Protein AF-A0AAN5I980-F1 (afdb_monomer)

pLDDT: mean 72.92, std 25.46, range [25.45, 97.62]

Organism: NCBI:txid1317129

Nearest PDB structures (foldseek):
  3l5k-assembly1_A  TM=8.761E-01  e=9.662E-12  Homo sapiens
  2ymq-assembly1_A  TM=7.317E-01  e=1.301E-01  Paracoccaceae

InterPro domains:
  IPR023198 Phosphoglycolate phosphatase-like, domain 2 [G3DSA:1.10.150.240] (48-75)
  IPR023214 HAD superfamily [G3DSA:3.40.50.1000] (76-188)
  IPR036412 HAD-like superfamily [SSF56784] (49-191)

Mean predicted aligned error: 15.36 Å

Radius of gyration: 26.81 Å; Cα contacts (8 Å, |Δi|>4): 207; chains: 1; bounding box: 37×58×106 Å

Sequence (208 aa):
KCPKSTRSHTSSSTSTDCWRTRRRATQRRSPACSSPSAGNSPWRRKPIRHVQERVTPEEFTKDYVVLLAELLRNSPLKEGADRIVRHLAKHKIPMAICTGSNTKEFALKSSNHSSLLSLIPLIVLTGDDLHVKRGKPAPDGYIETIKRFDSPPSSSRHVLVLVLEDAPNGVMSGLAAGCQVVQVPTDSNPCFRMGAEIDAKITVTSII

Secondary structure (DSSP, 8-state):
-----------------S----------PPP--PPP-----TTS--------S---HHHHHHHHHHHHHHHHHTPPPPTTHHHHHHHHHHTT---EEEES--HHHHHHHHTT-HHHHTT--EEEETTT-TT--S-TTSSHHHHHHHHTSSS--S-TT---PEEEE-SHHHHHHHHHTT-EEEE---SSS-----TTT----EE-SS--

Foldseek 3Di:
DDDDDDDDDDDDDDPDDDDDDDDDDDPDDDPDDDDPPPDDDVPPDPPPPDPPDPDDPVNCVVVCVVVLLVCLQPPDDAPLLQVVLVVCLVVVNAAEAQDCADPSSVCSNCVVPVVSVVSHVHYQHLVPDPQNPDDFLALRSVLVSLVPDPCRPPDPPARAAEAEEADPRPLNNCVNNRHQYEHAHDPVRHDDDDPPPRCNPYHDPDSD

Structure (mmCIF, N/CA/C/O backbone):
data_AF-A0AAN5I980-F1
#
_entry.id   AF-A0AAN5I980-F1
#
loop_
_atom_site.group_PDB
_atom_site.id
_atom_site.type_symbol
_atom_site.label_atom_id
_atom_site.label_alt_id
_atom_site.label_comp_id
_atom_site.label_asym_id
_atom_site.label_entity_id
_atom_site.label_seq_id
_atom_site.pdbx_PDB_ins_code
_atom_site.Cartn_x
_atom_site.Cartn_y
_atom_site.Cartn_z
_atom_site.occupancy
_atom_site.B_iso_or_equiv
_atom_site.auth_seq_id
_atom_site.auth_comp_id
_atom_site.auth_asym_id
_atom_site.auth_atom_id
_atom_site.pdbx_PDB_model_num
ATOM 1 N N . LYS A 1 1 ? -19.723 -1.029 72.858 1.00 38.62 1 LYS A N 1
ATOM 2 C CA . LYS A 1 1 ? -18.819 -1.917 73.630 1.00 38.62 1 LYS A CA 1
ATOM 3 C C . LYS A 1 1 ? -18.393 -3.069 72.720 1.00 38.62 1 LYS A C 1
ATOM 5 O O . LYS A 1 1 ? -19.263 -3.712 72.157 1.00 38.62 1 LYS A O 1
ATOM 10 N N . CYS A 1 2 ? -17.081 -3.236 72.525 1.00 27.44 2 CYS A N 1
ATOM 11 C CA . CYS A 1 2 ? -16.427 -4.418 71.937 1.00 27.44 2 CYS A CA 1
ATOM 12 C C . CYS A 1 2 ? -16.714 -5.689 72.773 1.00 27.44 2 CYS A C 1
ATOM 14 O O . CYS A 1 2 ? -17.130 -5.560 73.926 1.00 27.44 2 CYS A O 1
ATOM 16 N N . PRO A 1 3 ? -16.440 -6.885 72.221 1.00 45.84 3 PRO A N 1
ATOM 17 C CA . PRO A 1 3 ? -15.119 -7.477 72.458 1.00 45.84 3 PRO A CA 1
ATOM 18 C C . PRO A 1 3 ? -14.376 -7.907 71.180 1.00 45.84 3 PRO A C 1
ATOM 20 O O . PRO A 1 3 ? -14.969 -8.316 70.187 1.00 45.84 3 PRO A O 1
ATOM 23 N N . LYS A 1 4 ? -13.042 -7.814 71.260 1.00 36.00 4 LYS A N 1
ATOM 24 C CA . LYS A 1 4 ? -12.039 -8.389 70.352 1.00 36.00 4 LYS A CA 1
ATOM 25 C C . LYS A 1 4 ? -11.401 -9.617 71.022 1.00 36.00 4 LYS A C 1
ATOM 27 O O . LYS A 1 4 ? -11.110 -9.527 72.210 1.00 36.00 4 LYS A O 1
ATOM 32 N N . SER A 1 5 ? -11.064 -10.652 70.247 1.00 36.84 5 SER A N 1
ATOM 33 C CA . SER A 1 5 ? -9.787 -11.415 70.289 1.00 36.84 5 SER A CA 1
ATOM 34 C C . SER A 1 5 ? -9.813 -12.472 69.160 1.00 36.84 5 SER A C 1
ATOM 36 O O . SER A 1 5 ? -10.748 -13.250 69.054 1.00 36.84 5 SER A O 1
ATOM 38 N N . THR A 1 6 ? -9.052 -12.333 68.070 1.00 36.28 6 THR A N 1
ATOM 39 C CA . THR A 1 6 ? -7.662 -12.777 67.801 1.00 36.28 6 THR A CA 1
ATOM 40 C C . THR A 1 6 ? -7.349 -14.257 68.060 1.00 36.28 6 THR A C 1
ATOM 42 O O . THR A 1 6 ? -7.096 -14.636 69.201 1.00 36.28 6 THR A O 1
ATOM 45 N N . ARG A 1 7 ? -7.135 -15.027 66.979 1.00 33.31 7 ARG A N 1
ATOM 46 C CA . ARG A 1 7 ? -5.892 -15.799 66.789 1.00 33.31 7 ARG A CA 1
ATOM 47 C C . ARG A 1 7 ? -5.646 -16.135 65.313 1.00 33.31 7 ARG A C 1
ATOM 49 O O . ARG A 1 7 ? -6.537 -16.557 64.590 1.00 33.31 7 ARG A O 1
ATOM 56 N N . SER A 1 8 ? -4.408 -15.893 64.910 1.00 33.34 8 SER A N 1
ATOM 57 C CA . SER A 1 8 ? -3.765 -16.151 63.624 1.00 33.34 8 SER A CA 1
ATOM 58 C C . SER A 1 8 ? -3.394 -17.622 63.435 1.00 33.34 8 SER A C 1
ATOM 60 O O . SER A 1 8 ? -2.909 -18.220 64.391 1.00 33.34 8 SER A O 1
ATOM 62 N N . HIS A 1 9 ? -3.454 -18.136 62.202 1.00 32.00 9 HIS A N 1
ATOM 63 C CA . HIS A 1 9 ? -2.447 -19.067 61.678 1.00 32.00 9 HIS A CA 1
ATOM 64 C C . HIS A 1 9 ? -2.322 -18.965 60.151 1.00 32.00 9 HIS A C 1
ATOM 66 O O . HIS A 1 9 ? -3.292 -18.814 59.416 1.00 32.00 9 HIS A O 1
ATOM 72 N N . THR A 1 10 ? -1.067 -19.001 59.729 1.00 34.88 10 THR A N 1
ATOM 73 C CA . THR A 1 10 ? -0.490 -18.902 58.389 1.00 34.88 10 THR A CA 1
ATOM 74 C C . THR A 1 10 ? -0.508 -20.235 57.635 1.00 34.88 10 THR A C 1
ATOM 76 O O . THR A 1 10 ? -0.233 -21.268 58.239 1.00 34.88 10 THR A O 1
ATOM 79 N N . SER A 1 11 ? -0.720 -20.204 56.317 1.00 33.16 11 SER A N 1
ATOM 80 C CA . SER A 1 11 ? -0.062 -21.046 55.284 1.00 33.16 11 SER A CA 1
ATOM 81 C C . SER A 1 11 ? -0.712 -20.715 53.929 1.00 33.16 11 SER A C 1
ATOM 83 O O . SER A 1 11 ? -1.917 -20.820 53.764 1.00 33.16 11 SER A O 1
ATOM 85 N N . SER A 1 12 ? -0.044 -20.020 53.006 1.00 33.19 12 SER A N 1
ATOM 86 C CA . SER A 1 12 ? 0.827 -20.588 51.967 1.00 33.19 12 SER A CA 1
ATOM 87 C C . SER A 1 12 ? 0.251 -21.841 51.293 1.00 33.19 12 SER A C 1
ATOM 89 O O . SER A 1 12 ? 0.499 -22.953 51.744 1.00 33.19 12 SER A O 1
ATOM 91 N N . SER A 1 13 ? -0.445 -21.680 50.167 1.00 33.72 13 SER A N 1
ATOM 92 C CA . SER A 1 13 ? -0.208 -22.522 48.988 1.00 33.72 13 SER A CA 1
ATOM 93 C C . SER A 1 13 ? -0.879 -21.932 47.748 1.00 33.72 13 SER A C 1
ATOM 95 O O . SER A 1 13 ? -1.992 -21.417 47.755 1.00 33.72 13 SER A O 1
ATOM 97 N N . THR A 1 14 ? -0.097 -21.956 46.686 1.00 31.70 14 THR A N 1
ATOM 98 C CA . THR A 1 14 ? -0.364 -21.558 45.313 1.00 31.70 14 THR A CA 1
ATOM 99 C C . THR A 1 14 ? -1.472 -22.402 44.682 1.00 31.70 14 THR A C 1
ATOM 101 O O . THR A 1 14 ? -1.314 -23.611 44.550 1.00 31.70 14 THR A O 1
ATOM 104 N N . SER A 1 15 ? -2.548 -21.770 44.207 1.00 30.33 15 SER A N 1
ATOM 105 C CA . SER A 1 15 ? -3.511 -22.390 43.286 1.00 30.33 15 SER A CA 1
ATOM 106 C C . SER A 1 15 ? -3.183 -21.985 41.846 1.00 30.33 15 SER A C 1
ATOM 108 O O . SER A 1 15 ? -3.864 -21.167 41.232 1.00 30.33 15 SER A O 1
ATOM 110 N N . THR A 1 16 ? -2.110 -22.556 41.310 1.00 32.41 16 THR A N 1
ATOM 111 C CA . THR A 1 16 ? -1.872 -22.654 39.865 1.00 32.41 16 THR A CA 1
ATOM 112 C C . THR A 1 16 ? -1.909 -24.125 39.506 1.00 32.41 16 THR A C 1
ATOM 114 O O . THR A 1 16 ? -0.879 -24.784 39.564 1.00 32.41 16 THR A O 1
ATOM 117 N N . ASP A 1 17 ? -3.088 -24.646 39.174 1.00 31.19 17 ASP A N 1
ATOM 118 C CA . ASP A 1 17 ? -3.195 -25.969 38.560 1.00 31.19 17 ASP A CA 1
ATOM 119 C C . ASP A 1 17 ? -4.501 -26.109 37.765 1.00 31.19 17 ASP A C 1
ATOM 121 O O . ASP A 1 17 ? -5.524 -26.611 38.220 1.00 31.19 17 ASP A O 1
ATOM 125 N N . CYS A 1 18 ? -4.470 -25.626 36.528 1.00 30.58 18 CYS A N 1
ATOM 126 C CA . CYS A 1 18 ? -5.234 -26.206 35.432 1.00 30.58 18 CYS A CA 1
ATOM 127 C C . CYS A 1 18 ? -4.522 -25.818 34.134 1.00 30.58 18 CYS A C 1
ATOM 129 O O . CYS A 1 18 ? -4.017 -24.705 34.035 1.00 30.58 18 CYS A O 1
ATOM 131 N N . TRP A 1 19 ? -4.478 -26.735 33.165 1.00 25.45 19 TRP A N 1
ATOM 132 C CA . TRP A 1 19 ? -3.651 -26.730 31.941 1.00 25.45 19 TRP A CA 1
ATOM 133 C C . TRP A 1 19 ? -2.286 -27.425 32.044 1.00 25.45 19 TRP A C 1
ATOM 135 O O . TRP A 1 19 ? -1.244 -26.896 31.662 1.00 25.45 19 TRP A O 1
ATOM 145 N N . ARG A 1 20 ? -2.312 -28.701 32.443 1.00 29.53 20 ARG A N 1
ATOM 146 C CA . ARG A 1 20 ? -1.271 -29.668 32.070 1.00 29.53 20 ARG A CA 1
ATOM 147 C C . ARG A 1 20 ? -1.911 -30.957 31.553 1.00 29.53 20 ARG A C 1
ATOM 149 O O . ARG A 1 20 ? -2.013 -31.943 32.273 1.00 29.53 20 ARG A O 1
ATOM 156 N N . THR A 1 21 ? -2.324 -30.976 30.288 1.00 36.53 21 THR A N 1
ATOM 157 C CA . THR A 1 21 ? -2.602 -32.232 29.575 1.00 36.53 21 THR A CA 1
ATOM 158 C C . THR A 1 21 ? -1.441 -32.578 28.649 1.00 36.53 21 THR A C 1
ATOM 160 O O . THR A 1 21 ? -0.859 -31.749 27.952 1.00 36.53 21 THR A O 1
ATOM 163 N N . ARG A 1 22 ? -1.025 -33.837 28.781 1.00 34.16 22 ARG A N 1
ATOM 164 C CA . ARG A 1 22 ? 0.246 -34.418 28.353 1.00 34.16 22 ARG A CA 1
ATOM 165 C C . ARG A 1 22 ? 0.377 -34.502 26.833 1.00 34.16 22 ARG A C 1
ATOM 167 O O . ARG A 1 22 ? -0.502 -35.032 26.160 1.00 34.16 22 ARG A O 1
ATOM 174 N N . ARG A 1 23 ? 1.573 -34.171 26.335 1.00 34.28 23 ARG A N 1
ATOM 175 C CA . ARG A 1 23 ? 2.118 -34.734 25.093 1.00 34.28 23 ARG A CA 1
ATOM 176 C C . ARG A 1 23 ? 2.253 -36.253 25.264 1.00 34.28 23 ARG A C 1
ATOM 178 O O . ARG A 1 23 ? 3.072 -36.707 26.060 1.00 34.28 23 ARG A O 1
ATOM 185 N N . ARG A 1 24 ? 1.480 -37.041 24.515 1.00 31.17 24 ARG A N 1
ATOM 186 C CA . ARG A 1 24 ? 1.867 -38.411 24.150 1.00 31.17 24 ARG A CA 1
ATOM 187 C C . ARG A 1 24 ? 2.387 -38.364 22.721 1.00 31.17 24 ARG A C 1
ATOM 189 O O . ARG A 1 24 ? 1.617 -38.218 21.781 1.00 31.17 24 ARG A O 1
ATOM 196 N N . ALA A 1 25 ? 3.703 -38.469 22.584 1.00 34.94 25 ALA A N 1
ATOM 197 C CA . ALA A 1 25 ? 4.333 -38.812 21.324 1.00 34.94 25 ALA A CA 1
ATOM 198 C C . ALA A 1 25 ? 4.003 -40.281 21.025 1.00 34.94 25 ALA A C 1
ATOM 200 O O . ALA A 1 25 ? 4.570 -41.187 21.629 1.00 34.94 25 ALA A O 1
ATOM 201 N N . THR A 1 26 ? 3.055 -40.526 20.127 1.00 34.91 26 THR A N 1
ATOM 202 C CA . THR A 1 26 ? 2.944 -41.817 19.446 1.00 34.91 26 THR A CA 1
ATOM 203 C C . THR A 1 26 ? 3.763 -41.742 18.170 1.00 34.91 26 THR A C 1
ATOM 205 O O . THR A 1 26 ? 3.351 -41.136 17.184 1.00 34.91 26 THR A O 1
ATOM 208 N N . GLN A 1 27 ? 4.936 -42.366 18.214 1.00 35.53 27 GLN A N 1
ATOM 209 C CA . GLN A 1 27 ? 5.764 -42.688 17.060 1.00 35.53 27 GLN A CA 1
ATOM 210 C C . GLN A 1 27 ? 5.004 -43.717 16.205 1.00 35.53 27 GLN A C 1
ATOM 212 O O . GLN A 1 27 ? 5.147 -44.925 16.373 1.00 35.53 27 GLN A O 1
ATOM 217 N N . ARG A 1 28 ? 4.129 -43.252 15.309 1.00 32.34 28 ARG A N 1
ATOM 218 C CA . ARG A 1 28 ? 3.627 -44.077 14.206 1.00 32.34 28 ARG A CA 1
ATOM 219 C C . ARG A 1 28 ? 4.547 -43.848 13.015 1.00 32.34 28 ARG A C 1
ATOM 221 O O . ARG A 1 28 ? 4.610 -42.749 12.480 1.00 32.34 28 ARG A O 1
ATOM 228 N N . ARG A 1 29 ? 5.293 -44.891 12.643 1.00 33.28 29 ARG A N 1
ATOM 229 C CA . ARG A 1 29 ? 6.048 -44.948 11.388 1.00 33.28 29 ARG A CA 1
ATOM 230 C C . ARG A 1 29 ? 5.062 -44.804 10.226 1.00 33.28 29 ARG A C 1
ATOM 232 O O . ARG A 1 29 ? 4.175 -45.642 10.081 1.00 33.28 29 ARG A O 1
ATOM 239 N N . SER A 1 30 ? 5.209 -43.750 9.429 1.00 36.12 30 SER A N 1
ATOM 240 C CA . SER A 1 30 ? 4.518 -43.622 8.144 1.00 36.12 30 SER A CA 1
ATOM 241 C C . SER A 1 30 ? 5.068 -44.659 7.153 1.00 36.12 30 SER A C 1
ATOM 243 O O . SER A 1 30 ? 6.270 -44.942 7.198 1.00 36.12 30 SER A O 1
ATOM 245 N N . PRO A 1 31 ? 4.244 -45.225 6.252 1.00 34.03 31 PRO A N 1
ATOM 246 C CA . PRO A 1 31 ? 4.748 -46.038 5.153 1.00 34.03 31 PRO A CA 1
ATOM 247 C C . PRO A 1 31 ? 5.574 -45.156 4.213 1.00 34.03 31 PRO A C 1
ATOM 249 O O . PRO A 1 31 ? 5.238 -43.991 3.993 1.00 34.03 31 PRO A O 1
ATOM 252 N N . ALA A 1 32 ? 6.656 -45.707 3.665 1.00 34.22 32 ALA A N 1
ATOM 253 C CA . ALA A 1 32 ? 7.457 -45.045 2.647 1.00 34.22 32 ALA A CA 1
ATOM 254 C C . ALA A 1 32 ? 6.578 -44.724 1.425 1.00 34.22 32 ALA A C 1
ATOM 256 O O . ALA A 1 32 ? 6.137 -45.631 0.722 1.00 34.22 32 ALA A O 1
ATOM 257 N N . CYS A 1 33 ? 6.316 -43.437 1.180 1.00 30.00 33 CYS A N 1
ATOM 258 C CA . CYS A 1 33 ? 5.765 -42.984 -0.092 1.00 30.00 33 CYS A CA 1
ATOM 259 C C . CYS A 1 33 ? 6.862 -43.094 -1.151 1.00 30.00 33 CYS A C 1
ATOM 261 O O . CYS A 1 33 ? 7.826 -42.328 -1.151 1.00 30.00 33 CYS A O 1
ATOM 263 N N . SER A 1 34 ? 6.700 -44.057 -2.049 1.00 36.41 34 SER A N 1
ATOM 264 C CA . SER A 1 34 ? 7.391 -44.125 -3.329 1.00 36.41 34 SER A CA 1
ATOM 265 C C . SER A 1 34 ? 7.190 -42.813 -4.094 1.00 36.41 34 SER A C 1
ATOM 267 O O . SER A 1 34 ? 6.072 -42.325 -4.256 1.00 36.41 34 SER A O 1
ATOM 269 N N . SER A 1 35 ? 8.294 -42.223 -4.544 1.00 35.97 35 SER A N 1
ATOM 270 C CA . SER A 1 35 ? 8.310 -41.010 -5.358 1.00 35.97 35 SER A CA 1
ATOM 271 C C . SER A 1 35 ? 7.556 -41.245 -6.674 1.00 35.97 35 SER A C 1
ATOM 273 O O . SER A 1 35 ? 7.901 -42.189 -7.389 1.00 35.97 35 SER A O 1
ATOM 275 N N . PRO A 1 36 ? 6.573 -40.411 -7.055 1.00 38.47 36 PRO A N 1
ATOM 276 C CA . PRO A 1 36 ? 6.030 -40.461 -8.401 1.00 38.47 36 PRO A CA 1
ATOM 277 C C . PRO A 1 36 ? 7.100 -39.983 -9.382 1.00 38.47 36 PRO A C 1
ATOM 279 O O . PRO A 1 36 ? 7.667 -38.899 -9.232 1.00 38.47 36 PRO A O 1
ATOM 282 N N . SER A 1 37 ? 7.369 -40.814 -10.384 1.00 38.41 37 SER A N 1
ATOM 283 C CA . SER A 1 37 ? 8.154 -40.499 -11.573 1.00 38.41 37 SER A CA 1
ATOM 284 C C . SER A 1 37 ? 7.800 -39.121 -12.135 1.00 38.41 37 SER A C 1
ATOM 286 O O . SER A 1 37 ? 6.622 -38.788 -12.271 1.00 38.41 37 SER A O 1
ATOM 288 N N . ALA A 1 38 ? 8.827 -38.351 -12.497 1.00 43.66 38 ALA A N 1
ATOM 289 C CA . ALA A 1 38 ? 8.723 -37.056 -13.157 1.00 43.66 38 ALA A CA 1
ATOM 290 C C . ALA A 1 38 ? 7.908 -37.157 -14.463 1.00 43.66 38 ALA A C 1
ATOM 292 O O . ALA A 1 38 ? 8.443 -37.455 -15.527 1.00 43.66 38 ALA A O 1
ATOM 293 N N . GLY A 1 39 ? 6.600 -36.923 -14.371 1.00 39.44 39 GLY A N 1
ATOM 294 C CA . GLY A 1 39 ? 5.660 -36.977 -15.484 1.00 39.44 39 GLY A CA 1
ATOM 295 C C . GLY A 1 39 ? 4.795 -35.723 -15.521 1.00 39.44 39 GLY A C 1
ATOM 296 O O . GLY A 1 39 ? 3.891 -35.567 -14.712 1.00 39.44 39 GLY A O 1
ATOM 297 N N . ASN A 1 40 ? 5.115 -34.838 -16.469 1.00 48.00 40 ASN A N 1
ATOM 298 C CA . ASN A 1 40 ? 4.272 -33.797 -17.068 1.00 48.00 40 ASN A CA 1
ATOM 299 C C . ASN A 1 40 ? 3.348 -32.996 -16.132 1.00 48.00 40 ASN A C 1
ATOM 301 O O . ASN A 1 40 ? 2.141 -33.225 -16.078 1.00 48.00 40 ASN A O 1
ATOM 305 N N . SER A 1 41 ? 3.895 -31.953 -15.498 1.00 37.50 41 SER A N 1
ATOM 306 C CA . SER A 1 41 ? 3.066 -30.876 -14.952 1.00 37.50 41 SER A CA 1
ATOM 307 C C . SER A 1 41 ? 2.593 -29.928 -16.078 1.00 37.50 41 SER A C 1
ATOM 309 O O . SER A 1 41 ? 3.349 -29.682 -17.026 1.00 37.50 41 SER A O 1
ATOM 311 N N . PRO A 1 42 ? 1.380 -29.341 -15.994 1.00 42.78 42 PRO A N 1
ATOM 312 C CA . PRO A 1 42 ? 0.826 -28.431 -17.013 1.00 42.78 42 PRO A CA 1
ATOM 313 C C . PRO A 1 42 ? 1.602 -27.112 -17.171 1.00 42.78 42 PRO A C 1
ATOM 315 O O . PRO A 1 42 ? 1.296 -26.302 -18.041 1.00 42.78 42 PRO A O 1
ATOM 318 N N . TRP A 1 43 ? 2.613 -26.890 -16.327 1.00 43.53 43 TRP A N 1
ATOM 319 C CA . TRP A 1 43 ? 3.395 -25.662 -16.221 1.00 43.53 43 TRP A CA 1
ATOM 320 C C . TRP A 1 43 ? 4.611 -25.628 -17.151 1.00 43.53 43 TRP A C 1
ATOM 322 O O . TRP A 1 43 ? 5.488 -24.776 -16.983 1.00 43.53 43 TRP A O 1
ATOM 332 N N . ARG A 1 44 ? 4.694 -26.526 -18.150 1.00 41.00 44 ARG A N 1
ATOM 333 C CA . ARG A 1 44 ? 5.631 -26.332 -19.264 1.00 41.00 44 ARG A CA 1
ATOM 334 C C . ARG A 1 44 ? 5.311 -24.983 -19.896 1.00 41.00 44 ARG A C 1
ATOM 336 O O . ARG A 1 44 ? 4.288 -24.821 -20.553 1.00 41.00 44 ARG A O 1
ATOM 343 N N . ARG A 1 45 ? 6.208 -24.031 -19.626 1.00 44.91 45 ARG A N 1
ATOM 344 C CA . ARG A 1 45 ? 6.327 -22.700 -20.218 1.00 44.91 45 ARG A CA 1
ATOM 345 C C . ARG A 1 45 ? 5.690 -22.700 -21.604 1.00 44.91 45 ARG A C 1
ATOM 347 O O . ARG A 1 45 ? 6.256 -23.282 -22.530 1.00 44.91 45 ARG A O 1
ATOM 354 N N . LYS A 1 46 ? 4.519 -22.070 -21.748 1.00 37.16 46 LYS A N 1
ATOM 355 C CA . LYS A 1 46 ? 4.048 -21.698 -23.082 1.00 37.16 46 LYS A CA 1
ATOM 356 C C . LYS A 1 46 ? 5.183 -20.872 -23.694 1.00 37.16 46 LYS A C 1
ATOM 358 O O . LYS A 1 46 ? 5.628 -19.931 -23.032 1.00 37.16 46 LYS A O 1
ATOM 363 N N . PRO A 1 47 ? 5.717 -21.242 -24.868 1.00 41.19 47 PRO A N 1
ATOM 364 C CA . PRO A 1 47 ? 6.757 -20.453 -25.498 1.00 41.19 47 PRO A CA 1
ATOM 365 C C . PRO A 1 47 ? 6.163 -19.068 -25.744 1.00 41.19 47 PRO A C 1
ATOM 367 O O . PRO A 1 47 ? 5.209 -18.922 -26.509 1.00 41.19 47 PRO A O 1
ATOM 370 N N . ILE A 1 48 ? 6.675 -18.071 -25.021 1.00 50.34 48 ILE A N 1
ATOM 371 C CA . ILE A 1 48 ? 6.412 -16.667 -25.315 1.00 50.34 48 ILE A CA 1
ATOM 372 C C . ILE A 1 48 ? 6.922 -16.493 -26.741 1.00 50.34 48 ILE A C 1
ATOM 374 O O . ILE A 1 48 ? 8.122 -16.622 -26.993 1.00 50.34 48 ILE A O 1
ATOM 378 N N . ARG A 1 49 ? 5.992 -16.340 -27.689 1.00 47.03 49 ARG A N 1
ATOM 379 C CA . ARG A 1 49 ? 6.331 -16.087 -29.087 1.00 47.03 49 ARG A CA 1
ATOM 380 C C . ARG A 1 49 ? 7.219 -14.843 -29.111 1.00 47.03 49 ARG A C 1
ATOM 382 O O . ARG A 1 49 ? 6.903 -13.848 -28.470 1.00 47.03 49 ARG A O 1
ATOM 389 N N . HIS A 1 50 ? 8.356 -14.995 -29.776 1.00 49.09 50 HIS A N 1
ATOM 390 C CA . HIS A 1 50 ? 9.472 -14.067 -29.878 1.00 49.09 50 HIS A CA 1
ATOM 391 C C . HIS A 1 50 ? 9.071 -12.583 -29.844 1.00 49.09 50 HIS A C 1
ATOM 393 O O . HIS A 1 50 ? 8.415 -12.103 -30.763 1.00 49.09 50 HIS A O 1
ATOM 399 N N . VAL A 1 51 ? 9.541 -11.844 -28.832 1.00 57.41 51 VAL A N 1
ATOM 400 C CA . VAL A 1 51 ? 9.744 -10.396 -28.975 1.00 57.41 51 VAL A CA 1
ATOM 401 C C . VAL A 1 51 ? 10.972 -10.260 -29.869 1.00 57.41 51 VAL A C 1
ATOM 403 O O . VAL A 1 51 ? 12.084 -10.598 -29.468 1.00 57.41 51 VAL A O 1
ATOM 406 N N . GLN A 1 52 ? 10.731 -9.935 -31.134 1.00 55.91 52 GLN A N 1
ATOM 407 C CA . GLN A 1 52 ? 11.696 -10.071 -32.225 1.00 55.91 52 GLN A CA 1
ATOM 408 C C . GLN A 1 52 ? 12.411 -8.755 -32.567 1.00 55.91 52 GLN A C 1
ATOM 410 O O . GLN A 1 52 ? 13.042 -8.660 -33.614 1.00 55.91 52 GLN A O 1
ATOM 415 N N . GLU A 1 53 ? 12.378 -7.768 -31.670 1.00 64.25 53 GLU A N 1
ATOM 416 C CA . GLU A 1 53 ? 13.124 -6.517 -31.810 1.00 64.25 53 GLU A CA 1
ATOM 417 C C . GLU A 1 53 ? 14.110 -6.362 -30.652 1.00 64.25 53 GLU A C 1
ATOM 419 O O . GLU A 1 53 ? 13.769 -6.532 -29.479 1.00 64.25 53 GLU A O 1
ATOM 424 N N . ARG A 1 54 ? 15.375 -6.095 -30.993 1.00 70.69 54 ARG A N 1
ATOM 425 C CA . ARG A 1 54 ? 16.441 -5.836 -30.022 1.00 70.69 54 ARG A CA 1
ATOM 426 C C . ARG A 1 54 ? 16.264 -4.421 -29.473 1.00 70.69 54 ARG A C 1
ATOM 428 O O . ARG A 1 54 ? 16.884 -3.497 -29.978 1.00 70.69 54 ARG A O 1
ATOM 435 N N . VAL A 1 55 ? 15.416 -4.267 -28.465 1.00 80.56 55 VAL A N 1
ATOM 436 C CA . VAL A 1 55 ? 15.310 -3.025 -27.688 1.00 80.56 55 VAL A CA 1
ATOM 437 C C . VAL A 1 55 ? 16.424 -3.019 -26.641 1.00 80.56 55 VAL A C 1
ATOM 439 O O . VAL A 1 55 ? 16.648 -4.032 -25.970 1.00 80.56 55 VAL A O 1
ATOM 442 N N . THR A 1 56 ? 17.149 -1.910 -26.506 1.00 87.69 56 THR A N 1
ATOM 443 C CA . THR A 1 56 ? 18.130 -1.764 -25.418 1.00 87.69 56 THR A CA 1
ATOM 444 C C . THR A 1 56 ? 17.420 -1.633 -24.060 1.00 87.69 56 THR A C 1
ATOM 446 O O . THR A 1 56 ? 16.281 -1.162 -24.004 1.00 87.69 56 THR A O 1
ATOM 449 N N . PRO A 1 57 ? 18.041 -2.033 -22.933 1.00 87.56 57 PRO A N 1
ATOM 450 C CA . PRO A 1 57 ? 17.460 -1.817 -21.605 1.00 87.56 57 PRO A CA 1
ATOM 451 C C . PRO A 1 57 ? 17.067 -0.356 -21.342 1.00 87.56 57 PRO A C 1
ATOM 453 O O . PRO A 1 57 ? 16.061 -0.089 -20.683 1.00 87.56 57 PRO A O 1
ATOM 456 N N . GLU A 1 58 ? 17.833 0.590 -21.881 1.00 88.44 58 GLU A N 1
ATOM 457 C CA . GLU A 1 58 ? 17.611 2.027 -21.751 1.00 88.44 58 GLU A CA 1
ATOM 458 C C . GLU A 1 58 ? 16.366 2.488 -22.520 1.00 88.44 58 GLU A C 1
ATOM 460 O O . GLU A 1 58 ? 15.520 3.185 -21.953 1.00 88.44 58 GLU A O 1
ATOM 465 N N . GLU A 1 59 ? 16.217 2.068 -23.780 1.00 87.12 59 GLU A N 1
ATOM 466 C CA . GLU A 1 59 ? 15.025 2.349 -24.593 1.00 87.12 59 GLU A CA 1
ATOM 467 C C . GLU A 1 59 ? 13.776 1.726 -23.968 1.00 87.12 59 GLU A C 1
ATOM 469 O O . GLU A 1 59 ? 12.773 2.413 -23.778 1.00 87.12 59 GLU A O 1
ATOM 474 N N . PHE A 1 60 ? 13.869 0.464 -23.534 1.00 88.25 60 PHE A N 1
ATOM 475 C CA . PHE A 1 60 ? 12.773 -0.210 -22.845 1.00 88.25 60 PHE A CA 1
ATOM 476 C C . PHE A 1 60 ? 12.367 0.550 -21.583 1.00 88.25 60 PHE A C 1
ATOM 478 O O . PHE A 1 60 ? 11.183 0.764 -21.348 1.00 88.25 60 PHE A O 1
ATOM 485 N N . THR A 1 61 ? 13.335 0.992 -20.776 1.00 87.56 61 THR A N 1
ATOM 486 C CA . THR A 1 61 ? 13.058 1.737 -19.542 1.00 87.56 61 THR A CA 1
ATOM 487 C C . THR A 1 61 ? 12.360 3.059 -19.837 1.00 87.56 61 THR A C 1
ATOM 489 O O . THR A 1 61 ? 11.401 3.410 -19.149 1.00 87.56 61 THR A O 1
ATOM 492 N N . LYS A 1 62 ? 12.811 3.791 -20.859 1.00 88.62 62 LYS A N 1
ATOM 493 C CA . LYS A 1 62 ? 12.216 5.072 -21.246 1.00 88.62 62 LYS A CA 1
ATOM 494 C C . LYS A 1 62 ? 10.748 4.906 -21.637 1.00 88.62 62 LYS A C 1
ATOM 496 O O . LYS A 1 62 ? 9.895 5.607 -21.090 1.00 88.62 62 LYS A O 1
ATOM 501 N N . ASP A 1 63 ? 10.458 3.961 -22.523 1.00 87.62 63 ASP A N 1
ATOM 502 C CA . ASP A 1 63 ? 9.097 3.722 -23.005 1.00 87.62 63 ASP A CA 1
ATOM 503 C C . ASP A 1 63 ? 8.212 3.130 -21.900 1.00 87.62 63 ASP A C 1
ATOM 505 O O . ASP A 1 63 ? 7.067 3.550 -21.712 1.00 87.62 63 ASP A O 1
ATOM 509 N N . TYR A 1 64 ? 8.771 2.224 -21.092 1.00 88.00 64 TYR A N 1
ATOM 510 C CA . TYR A 1 64 ? 8.098 1.635 -19.939 1.00 88.00 64 TYR A CA 1
ATOM 511 C C . TYR A 1 64 ? 7.679 2.693 -18.918 1.00 88.00 64 TYR A C 1
ATOM 513 O O . TYR A 1 64 ? 6.555 2.644 -18.430 1.00 88.00 64 TYR A O 1
ATOM 521 N N . VAL A 1 65 ? 8.535 3.671 -18.605 1.00 87.62 65 VAL A N 1
ATOM 522 C CA . VAL A 1 65 ? 8.210 4.735 -17.640 1.00 87.62 65 VAL A CA 1
ATOM 523 C C . VAL A 1 65 ? 7.052 5.605 -18.131 1.00 87.62 65 VAL A C 1
ATOM 525 O O . VAL A 1 65 ? 6.166 5.931 -17.337 1.00 87.62 65 VAL A O 1
ATOM 528 N N . VAL A 1 66 ? 7.031 5.963 -19.419 1.00 88.44 66 VAL A N 1
ATOM 529 C CA . VAL A 1 66 ? 5.949 6.771 -20.005 1.00 88.44 66 VAL A CA 1
ATOM 530 C C . VAL A 1 66 ? 4.630 6.002 -19.969 1.00 88.44 66 VAL A C 1
ATOM 532 O O . VAL A 1 66 ? 3.643 6.506 -19.431 1.00 88.44 66 VAL A O 1
ATOM 535 N N . LEU A 1 67 ? 4.632 4.760 -20.461 1.00 89.94 67 LEU A N 1
ATOM 536 C CA . LEU A 1 67 ? 3.447 3.904 -20.475 1.00 89.94 67 LEU A CA 1
ATOM 537 C C . LEU A 1 67 ? 2.939 3.620 -19.056 1.00 89.94 67 LEU A C 1
ATOM 539 O O . LEU A 1 67 ? 1.743 3.719 -18.780 1.00 89.94 67 LEU A O 1
ATOM 543 N N . LEU A 1 68 ? 3.844 3.297 -18.130 1.00 89.50 68 LEU A N 1
ATOM 544 C CA . LEU A 1 68 ? 3.495 3.011 -16.744 1.00 89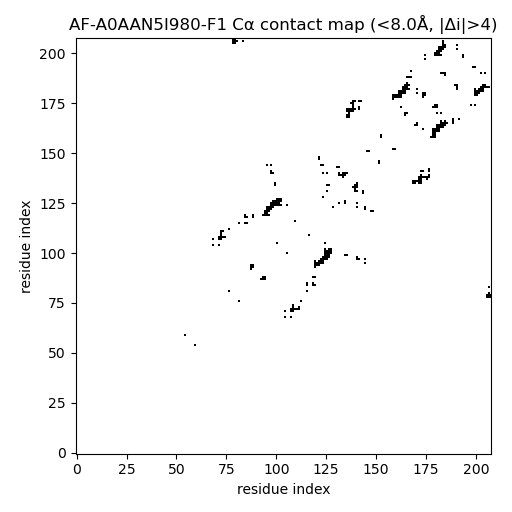.50 68 LEU A CA 1
ATOM 545 C C . LEU A 1 68 ? 2.853 4.231 -16.081 1.00 89.50 68 LEU A C 1
ATOM 547 O O . LEU A 1 68 ? 1.872 4.075 -15.362 1.00 89.50 68 LEU A O 1
ATOM 551 N N . ALA A 1 69 ? 3.353 5.444 -16.326 1.00 91.06 69 ALA A N 1
ATOM 552 C CA . ALA A 1 69 ? 2.773 6.644 -15.734 1.00 91.06 69 ALA A CA 1
ATOM 553 C C . ALA A 1 69 ? 1.310 6.863 -16.152 1.00 91.06 69 ALA A C 1
ATOM 555 O O . ALA A 1 69 ? 0.481 7.226 -15.311 1.00 91.06 69 ALA A O 1
ATOM 556 N N . GLU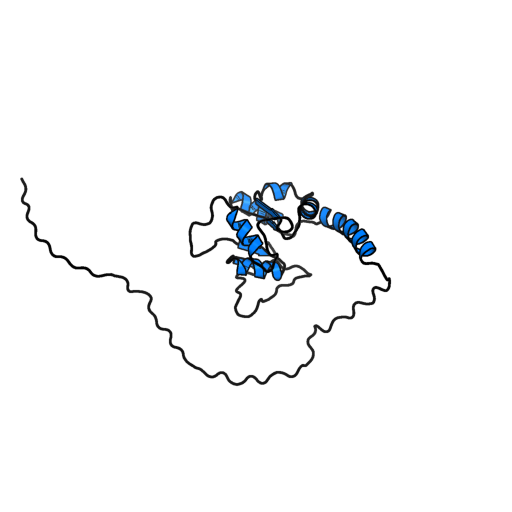 A 1 70 ? 0.985 6.606 -17.420 1.00 90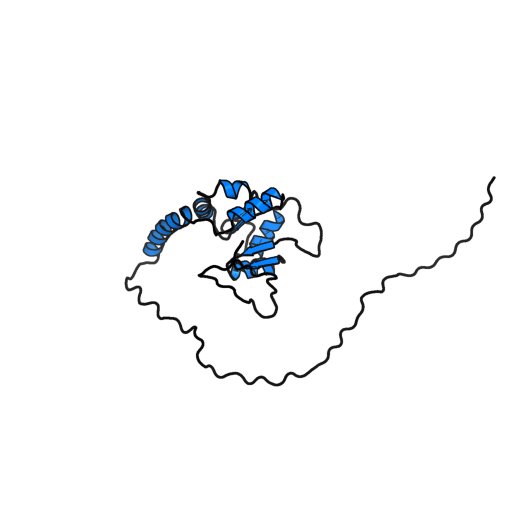.38 70 GLU A N 1
ATOM 557 C CA . GLU A 1 70 ? -0.384 6.679 -17.935 1.00 90.38 70 GLU A CA 1
ATOM 558 C C . GLU A 1 70 ? -1.278 5.586 -17.332 1.00 90.38 70 GLU A C 1
ATOM 560 O O . GLU A 1 70 ? -2.355 5.884 -16.806 1.00 90.38 70 GLU A O 1
ATOM 565 N N . LEU A 1 71 ? -0.806 4.335 -17.322 1.00 91.88 71 LEU A N 1
ATOM 566 C CA . LEU A 1 71 ? -1.546 3.204 -16.755 1.00 91.88 71 LEU A CA 1
ATOM 567 C C . LEU A 1 71 ? -1.809 3.372 -15.254 1.00 91.88 71 LEU A C 1
ATOM 569 O O . LEU A 1 71 ? -2.914 3.106 -14.786 1.00 91.88 71 LEU A O 1
ATOM 573 N N . LEU A 1 72 ? -0.817 3.839 -14.490 1.00 91.56 72 LEU A N 1
ATOM 574 C CA . LEU A 1 72 ? -0.958 4.052 -13.051 1.00 91.56 72 LEU A CA 1
ATOM 575 C C . LEU A 1 72 ? -1.958 5.164 -12.736 1.00 91.56 72 LEU A C 1
ATOM 577 O O . LEU A 1 72 ? -2.768 5.001 -11.826 1.00 91.56 72 LEU A O 1
ATOM 581 N N . ARG A 1 73 ? -1.929 6.269 -13.492 1.00 92.81 73 ARG A N 1
ATOM 582 C CA . ARG A 1 73 ? -2.865 7.386 -13.313 1.00 92.81 73 ARG A CA 1
ATOM 583 C C . ARG A 1 73 ? -4.308 6.947 -13.539 1.00 92.81 73 ARG A C 1
ATOM 585 O O . ARG A 1 73 ? -5.194 7.330 -12.783 1.00 92.81 73 ARG A O 1
ATOM 592 N N . ASN A 1 74 ? -4.534 6.118 -14.552 1.00 90.38 74 ASN A N 1
ATOM 593 C CA . ASN A 1 74 ? -5.869 5.672 -14.943 1.00 90.38 74 ASN A CA 1
ATOM 594 C C . ASN A 1 74 ? -6.293 4.352 -14.278 1.00 90.38 74 ASN A C 1
ATOM 596 O O . ASN A 1 74 ? -7.320 3.786 -14.648 1.00 90.38 74 ASN A O 1
ATOM 600 N N . SER A 1 75 ? -5.532 3.856 -13.296 1.00 91.50 75 SER A N 1
ATOM 601 C CA . SER A 1 75 ? -5.842 2.604 -12.606 1.00 91.50 75 SER A CA 1
ATOM 602 C C . SER A 1 75 ? -7.163 2.728 -11.836 1.00 91.50 75 SER A C 1
ATOM 604 O O . SER A 1 75 ? -7.235 3.527 -10.896 1.00 91.50 75 SER A O 1
ATOM 606 N N . PRO A 1 76 ? -8.200 1.935 -12.162 1.00 92.50 76 PRO A N 1
ATOM 607 C CA . PRO A 1 76 ? -9.456 1.964 -11.426 1.00 92.50 76 PRO A CA 1
ATOM 608 C C . PRO A 1 76 ? -9.288 1.367 -10.024 1.00 92.50 76 PRO A C 1
ATOM 610 O O . PRO A 1 76 ? -8.362 0.595 -9.756 1.00 92.50 76 PRO A O 1
ATOM 613 N N . LEU A 1 77 ? -10.221 1.696 -9.128 1.00 92.75 77 LEU A N 1
ATOM 614 C CA . LEU A 1 77 ? -10.367 0.960 -7.876 1.00 92.75 77 LEU A CA 1
ATOM 615 C C . LEU A 1 77 ? -10.788 -0.480 -8.177 1.00 92.75 77 LEU A C 1
ATOM 617 O O . LEU A 1 77 ? -11.599 -0.727 -9.071 1.00 92.75 77 LEU A O 1
ATOM 621 N N . LYS A 1 78 ? -10.281 -1.430 -7.388 1.00 90.81 78 LYS A N 1
ATOM 622 C CA . LYS A 1 78 ? -10.800 -2.799 -7.417 1.00 90.81 78 LYS A CA 1
ATOM 623 C C . LYS A 1 78 ? -12.251 -2.798 -6.933 1.00 90.81 78 LYS A C 1
ATOM 625 O O . LYS A 1 78 ? -12.611 -2.038 -6.031 1.00 90.81 78 LYS A O 1
ATOM 630 N N . GLU A 1 79 ? -13.070 -3.658 -7.526 1.00 90.94 79 GLU A N 1
ATOM 631 C CA . GLU A 1 79 ? -14.458 -3.843 -7.109 1.00 90.94 79 GLU A CA 1
ATOM 632 C C . GLU A 1 79 ? -14.543 -4.108 -5.594 1.00 90.94 79 GLU A C 1
ATOM 634 O O . GLU A 1 79 ? -13.712 -4.822 -5.027 1.00 90.94 79 GLU A O 1
ATOM 639 N N . GLY A 1 80 ? -15.492 -3.443 -4.929 1.00 91.69 80 GLY A N 1
ATOM 640 C CA . GLY A 1 80 ? -15.678 -3.504 -3.475 1.00 91.69 80 GLY A CA 1
ATOM 641 C C . GLY A 1 80 ? -14.724 -2.639 -2.638 1.00 91.69 80 GLY A C 1
ATOM 642 O O . GLY A 1 80 ? -15.035 -2.364 -1.478 1.00 91.69 80 GLY A O 1
ATOM 643 N N . ALA A 1 81 ? -13.610 -2.137 -3.195 1.00 94.00 81 ALA A N 1
ATOM 644 C CA . ALA A 1 81 ? -12.614 -1.367 -2.437 1.00 94.00 81 ALA A CA 1
ATOM 645 C C . ALA A 1 81 ? -13.187 -0.066 -1.844 1.00 94.00 81 ALA A C 1
ATOM 647 O O . ALA A 1 81 ? -12.986 0.220 -0.664 1.00 94.00 81 ALA A O 1
ATOM 648 N N . ASP A 1 82 ? -13.952 0.697 -2.631 1.00 95.06 82 ASP A N 1
ATOM 649 C CA . ASP A 1 82 ? -14.605 1.919 -2.141 1.00 95.06 82 ASP A CA 1
ATOM 650 C C . ASP A 1 82 ? -15.582 1.610 -0.996 1.00 95.06 82 ASP A C 1
ATOM 652 O O . ASP A 1 82 ? -15.558 2.240 0.066 1.00 95.06 82 ASP A O 1
ATOM 656 N N . ARG A 1 83 ? -16.384 0.556 -1.173 1.00 96.19 83 ARG A N 1
ATOM 657 C CA . ARG A 1 83 ? -17.411 0.155 -0.214 1.00 96.19 83 ARG A CA 1
ATOM 658 C C . ARG A 1 83 ? -16.816 -0.276 1.121 1.00 96.19 83 ARG A C 1
ATOM 660 O O . ARG A 1 83 ? -17.301 0.169 2.163 1.00 96.19 83 ARG A O 1
ATOM 667 N N . ILE A 1 84 ? -15.777 -1.116 1.109 1.00 95.69 84 ILE A N 1
ATOM 668 C CA . ILE A 1 84 ? -15.157 -1.603 2.347 1.00 95.69 84 ILE A CA 1
ATOM 669 C C . ILE A 1 84 ? -14.463 -0.472 3.106 1.00 95.69 84 ILE A C 1
ATOM 671 O O . ILE A 1 84 ? -14.669 -0.351 4.309 1.00 95.69 84 ILE A O 1
ATOM 675 N N . VAL A 1 85 ? -13.723 0.410 2.427 1.00 97.12 85 VAL A N 1
ATOM 676 C CA . VAL A 1 85 ? -13.045 1.539 3.086 1.00 97.12 85 VAL A CA 1
ATOM 677 C C . VAL A 1 85 ? -14.064 2.481 3.718 1.00 97.12 85 VAL A C 1
ATOM 679 O O . VAL A 1 85 ? -13.924 2.844 4.884 1.00 97.12 85 VAL A O 1
ATOM 682 N N . ARG A 1 86 ? -15.139 2.833 3.002 1.00 97.62 86 ARG A N 1
ATOM 683 C CA . ARG A 1 86 ? -16.213 3.671 3.560 1.00 97.62 86 ARG A CA 1
ATOM 684 C C . ARG A 1 86 ? -16.911 3.006 4.739 1.00 97.62 86 ARG A C 1
ATOM 686 O O . ARG A 1 86 ? -17.217 3.680 5.721 1.00 97.62 86 ARG A O 1
ATOM 693 N N . HIS A 1 87 ? -17.154 1.699 4.663 1.00 97.50 87 HIS A N 1
ATOM 694 C CA . HIS A 1 87 ? -17.737 0.938 5.764 1.00 97.50 87 HIS A CA 1
ATOM 695 C C . HIS A 1 87 ? -16.827 0.965 7.000 1.00 97.50 87 HIS A C 1
ATOM 697 O O . HIS A 1 87 ? -17.269 1.345 8.083 1.00 97.50 87 HIS A O 1
ATOM 703 N N . LEU A 1 88 ? -15.544 0.646 6.840 1.00 95.38 88 LEU A N 1
ATOM 704 C CA . LEU A 1 88 ? -14.568 0.661 7.929 1.00 95.38 88 LEU A CA 1
ATOM 705 C C . LEU A 1 88 ? -14.409 2.064 8.535 1.00 95.38 88 LEU A C 1
ATOM 707 O O . LEU A 1 88 ? -14.438 2.202 9.758 1.00 95.38 88 LEU A O 1
ATOM 711 N N . ALA A 1 89 ? -14.359 3.109 7.703 1.00 95.56 89 ALA A N 1
ATOM 712 C CA . ALA A 1 89 ? -14.325 4.499 8.154 1.00 95.56 89 ALA A CA 1
ATOM 713 C C . ALA A 1 89 ? -15.581 4.877 8.959 1.00 95.56 89 ALA A C 1
ATOM 715 O O . ALA A 1 89 ? -15.472 5.439 10.049 1.00 95.56 89 ALA A O 1
ATOM 716 N N . LYS A 1 90 ? -16.780 4.506 8.480 1.00 97.19 90 LYS A N 1
ATOM 717 C CA . LYS A 1 90 ? -18.053 4.717 9.195 1.00 97.19 90 LYS A CA 1
ATOM 718 C C . LYS A 1 90 ? -18.049 4.060 10.578 1.00 97.19 90 LYS A C 1
ATOM 720 O O . LYS A 1 90 ? -18.579 4.629 11.530 1.00 97.19 90 LYS A O 1
ATOM 725 N N . HIS A 1 91 ? -17.444 2.880 10.689 1.00 95.00 91 HIS A N 1
ATOM 726 C CA . HIS A 1 91 ? -17.312 2.133 11.940 1.00 95.00 91 HIS A CA 1
ATOM 727 C C . HIS A 1 91 ? -16.070 2.512 12.761 1.00 95.00 91 HIS A C 1
ATOM 729 O O . HIS A 1 91 ? -15.816 1.890 13.791 1.00 95.00 91 HIS A O 1
ATOM 735 N N . LYS A 1 92 ? -15.334 3.557 12.354 1.00 92.25 92 LYS A N 1
ATOM 736 C CA . LYS A 1 92 ? -14.134 4.068 13.035 1.00 92.25 92 LYS A CA 1
ATOM 737 C C . LYS A 1 92 ? -13.048 3.002 13.221 1.00 92.25 92 LYS A C 1
ATOM 739 O O . LYS A 1 92 ? -12.327 3.019 14.215 1.00 92.25 92 LYS A O 1
ATOM 744 N N . ILE A 1 93 ? -12.936 2.075 12.271 1.00 91.00 93 ILE A N 1
ATOM 745 C CA . ILE A 1 93 ? -11.853 1.094 12.251 1.00 91.00 93 ILE A CA 1
ATOM 746 C C . ILE A 1 93 ? -10.596 1.782 11.699 1.00 91.00 93 ILE A C 1
ATOM 748 O O . ILE A 1 93 ? -10.649 2.297 10.579 1.00 91.00 93 ILE A O 1
ATOM 752 N N . PRO A 1 94 ? -9.473 1.815 12.444 1.00 91.75 94 PRO A N 1
ATOM 753 C CA . PRO A 1 94 ? -8.229 2.393 11.950 1.00 91.75 94 PRO A CA 1
ATOM 754 C C . PRO A 1 94 ? -7.729 1.649 10.709 1.00 91.75 94 PRO A C 1
ATOM 756 O O . PRO A 1 94 ? -7.715 0.418 10.675 1.00 91.75 94 PRO A O 1
ATOM 759 N N . MET A 1 95 ? -7.305 2.398 9.694 1.00 94.75 95 MET A N 1
ATOM 760 C CA . MET A 1 95 ? -6.830 1.856 8.422 1.00 94.75 95 MET A CA 1
ATOM 761 C C . MET A 1 95 ? -5.496 2.479 8.039 1.00 94.75 95 MET A C 1
ATOM 763 O O . MET A 1 95 ? -5.233 3.644 8.343 1.00 94.75 95 MET A O 1
ATOM 767 N N . ALA A 1 96 ? -4.689 1.704 7.321 1.00 96.75 96 ALA A N 1
ATOM 768 C CA . ALA A 1 96 ? -3.471 2.181 6.694 1.00 96.75 96 ALA A CA 1
ATOM 769 C C . ALA A 1 96 ? -3.272 1.550 5.315 1.00 96.75 96 ALA A C 1
ATOM 771 O O . ALA A 1 96 ? -3.722 0.430 5.064 1.00 96.75 96 ALA A O 1
ATOM 772 N N . ILE A 1 97 ? -2.539 2.246 4.449 1.00 97.56 97 ILE A N 1
ATOM 773 C CA . ILE A 1 97 ? -1.969 1.672 3.227 1.00 97.56 97 ILE A CA 1
ATOM 774 C C . ILE A 1 97 ? -0.496 1.364 3.488 1.00 97.56 97 ILE A C 1
ATOM 776 O O . ILE A 1 97 ? 0.274 2.265 3.801 1.00 97.56 97 ILE A O 1
ATOM 780 N N . CYS A 1 98 ? -0.097 0.107 3.301 1.00 97.31 98 CYS A N 1
ATOM 781 C CA . CYS A 1 98 ? 1.304 -0.319 3.283 1.00 97.31 98 CYS A CA 1
ATOM 782 C C . CYS A 1 98 ? 1.654 -0.799 1.871 1.00 97.31 98 CYS A C 1
ATOM 784 O O . CYS A 1 98 ? 1.273 -1.901 1.468 1.00 97.31 98 CYS A O 1
ATOM 786 N N . THR A 1 99 ? 2.371 0.021 1.105 1.00 96.00 99 THR A N 1
ATOM 787 C CA . THR A 1 99 ? 2.643 -0.235 -0.317 1.00 96.00 99 THR A CA 1
ATOM 788 C C . THR A 1 99 ? 4.132 -0.286 -0.619 1.00 96.00 99 THR A C 1
ATOM 790 O O . THR A 1 99 ? 4.910 0.476 -0.058 1.00 96.00 99 THR A O 1
ATOM 793 N N . GLY A 1 100 ? 4.509 -1.165 -1.554 1.00 94.88 100 GLY A N 1
ATOM 794 C CA . GLY A 1 100 ? 5.868 -1.265 -2.094 1.00 94.88 100 GLY A CA 1
ATOM 795 C C . GLY A 1 100 ? 6.296 -0.071 -2.947 1.00 94.88 100 GLY A C 1
ATOM 796 O O . GLY A 1 100 ? 7.473 0.051 -3.266 1.00 94.88 100 GLY A O 1
ATOM 797 N N . SER A 1 101 ? 5.351 0.787 -3.335 1.00 94.44 101 SER A N 1
ATOM 798 C CA . SER A 1 101 ? 5.633 1.940 -4.184 1.00 94.44 101 SER A CA 1
ATOM 799 C C . SER A 1 101 ? 6.442 3.017 -3.472 1.00 94.44 101 SER A C 1
ATOM 801 O O . SER A 1 101 ? 6.307 3.234 -2.267 1.00 94.44 101 SER A O 1
ATOM 803 N N . ASN A 1 102 ? 7.239 3.724 -4.268 1.00 94.62 102 ASN A N 1
ATOM 804 C CA . ASN A 1 102 ? 7.829 5.008 -3.906 1.00 94.62 102 ASN A CA 1
ATOM 805 C C . ASN A 1 102 ? 6.800 6.151 -4.028 1.00 94.62 102 ASN A C 1
ATOM 807 O O . ASN A 1 102 ? 5.678 5.977 -4.514 1.00 94.62 102 ASN A O 1
ATOM 811 N N . THR A 1 103 ? 7.211 7.346 -3.622 1.00 95.25 103 THR A N 1
ATOM 812 C CA . THR A 1 103 ? 6.429 8.586 -3.610 1.00 95.25 103 THR A CA 1
ATOM 813 C C . THR A 1 103 ? 5.902 8.949 -4.995 1.00 95.25 103 THR A C 1
ATOM 815 O O . THR A 1 103 ? 4.737 9.322 -5.129 1.00 95.25 103 THR A O 1
ATOM 818 N N . LYS A 1 104 ? 6.724 8.806 -6.044 1.00 93.50 104 LYS A N 1
ATOM 819 C CA . LYS A 1 104 ? 6.338 9.165 -7.420 1.00 93.50 104 LYS A CA 1
ATOM 820 C C . LYS A 1 104 ? 5.258 8.229 -7.959 1.00 93.50 104 LYS A C 1
ATOM 822 O O . LYS A 1 104 ? 4.245 8.686 -8.483 1.00 93.50 104 LYS A O 1
ATOM 827 N N . GLU A 1 105 ? 5.456 6.924 -7.804 1.00 93.38 105 GLU A N 1
ATOM 828 C CA . GLU A 1 105 ? 4.480 5.911 -8.208 1.00 93.38 105 GLU A CA 1
ATOM 829 C C . GLU A 1 105 ? 3.176 6.034 -7.428 1.00 93.38 105 GLU A C 1
ATOM 831 O O . GLU A 1 105 ? 2.098 5.933 -8.015 1.00 93.38 105 GLU A O 1
ATOM 836 N N . PHE A 1 106 ? 3.264 6.246 -6.111 1.00 95.50 106 PHE A N 1
ATOM 837 C CA . PHE A 1 106 ? 2.082 6.398 -5.277 1.00 95.50 106 PHE A CA 1
ATOM 838 C C . PHE A 1 106 ? 1.279 7.628 -5.691 1.00 95.50 106 PHE A C 1
ATOM 840 O O . PHE A 1 106 ? 0.077 7.501 -5.899 1.00 95.50 106 PHE A O 1
ATOM 847 N N . ALA A 1 107 ? 1.934 8.774 -5.907 1.00 95.12 107 ALA A N 1
ATOM 848 C CA . ALA A 1 107 ? 1.276 9.996 -6.362 1.00 95.12 107 ALA A CA 1
ATOM 849 C C . ALA A 1 107 ? 0.474 9.767 -7.655 1.00 95.12 107 ALA A C 1
ATOM 851 O O . ALA A 1 107 ? -0.696 10.147 -7.729 1.00 95.12 107 ALA A O 1
ATOM 852 N N . LEU A 1 108 ? 1.058 9.067 -8.636 1.00 95.12 108 LEU A N 1
ATOM 853 C CA . LEU A 1 108 ? 0.373 8.707 -9.880 1.00 95.12 108 LEU A CA 1
ATOM 854 C C . LEU A 1 108 ? -0.840 7.805 -9.619 1.00 95.12 108 LEU A C 1
ATOM 856 O O . LEU A 1 108 ? -1.947 8.164 -10.020 1.00 95.12 108 LEU A O 1
ATOM 860 N N . LYS A 1 109 ? -0.653 6.701 -8.882 1.00 93.94 109 LYS A N 1
ATOM 861 C CA . LYS A 1 109 ? -1.723 5.750 -8.515 1.00 93.94 109 LYS A CA 1
ATOM 862 C C . LYS A 1 109 ? -2.861 6.411 -7.741 1.00 93.94 109 LYS A C 1
ATOM 864 O O . LYS A 1 109 ? -4.013 6.041 -7.911 1.00 93.94 109 LYS A O 1
ATOM 869 N N . SER A 1 110 ? -2.540 7.368 -6.875 1.00 93.88 110 SER A N 1
ATOM 870 C CA . SER A 1 110 ? -3.491 8.029 -5.976 1.00 93.88 110 SER A CA 1
ATOM 871 C C . SER A 1 110 ? -4.252 9.193 -6.601 1.00 93.88 110 SER A C 1
ATOM 873 O O . SER A 1 110 ? -5.257 9.623 -6.039 1.00 93.88 110 SER A O 1
ATOM 875 N N . SER A 1 111 ? -3.774 9.716 -7.734 1.00 93.00 111 SER A N 1
ATOM 876 C CA . SER A 1 111 ? -4.205 11.011 -8.281 1.00 93.00 111 SER A CA 1
ATOM 877 C C . SER A 1 111 ? -5.717 11.125 -8.499 1.00 93.00 111 SER A C 1
ATOM 879 O O . SER A 1 111 ? -6.295 12.173 -8.225 1.00 93.00 111 SER A O 1
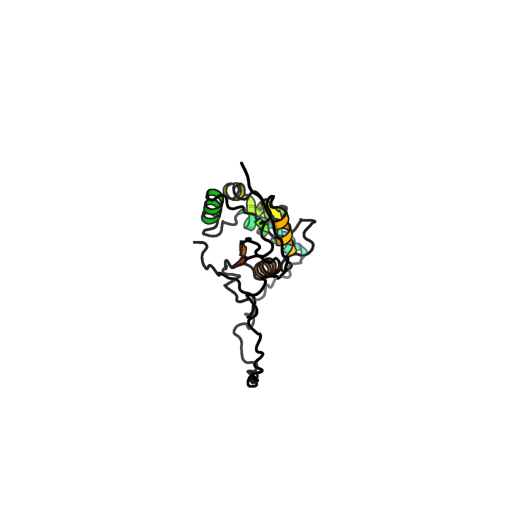ATOM 881 N N . ASN A 1 112 ? -6.363 10.030 -8.901 1.00 94.44 112 ASN A N 1
ATOM 882 C CA . ASN A 1 112 ? -7.800 9.972 -9.170 1.00 94.44 112 ASN A CA 1
ATOM 883 C C . ASN A 1 112 ? -8.643 9.424 -7.999 1.00 94.44 112 ASN A C 1
ATOM 885 O O . ASN A 1 112 ? -9.857 9.299 -8.129 1.00 94.44 112 ASN A O 1
ATOM 889 N N . HIS A 1 113 ? -8.031 9.127 -6.844 1.00 95.31 113 HIS A N 1
ATOM 890 C CA . HIS A 1 113 ? -8.677 8.430 -5.715 1.00 95.31 113 HIS A CA 1
ATOM 891 C C . HIS A 1 113 ? -8.680 9.240 -4.413 1.00 95.31 113 HIS A C 1
ATOM 893 O O . HIS A 1 113 ? -8.784 8.678 -3.321 1.00 95.31 113 HIS A O 1
ATOM 899 N N . SER A 1 114 ? -8.575 10.568 -4.505 1.00 93.06 114 SER A N 1
ATOM 900 C CA . SER A 1 114 ? -8.469 11.469 -3.346 1.00 93.06 114 SER A CA 1
ATOM 901 C C . SER A 1 114 ? -9.610 11.304 -2.333 1.00 93.06 114 SER A C 1
ATOM 903 O O . SER A 1 114 ? -9.361 11.305 -1.129 1.00 93.06 114 SER A O 1
ATOM 905 N N . SER A 1 115 ? -10.842 11.089 -2.804 1.00 95.00 115 SER A N 1
ATOM 906 C CA . SER A 1 115 ? -12.032 10.916 -1.956 1.00 95.00 115 SER A CA 1
ATOM 907 C C . SER A 1 115 ? -12.016 9.634 -1.117 1.00 95.00 115 SER A C 1
ATOM 909 O O . SER A 1 115 ? -12.612 9.589 -0.041 1.00 95.00 115 SER A O 1
ATOM 911 N N . LEU A 1 116 ? -11.356 8.583 -1.608 1.00 95.50 116 LEU A N 1
ATOM 912 C CA . LEU A 1 116 ? -11.163 7.338 -0.876 1.00 95.50 116 LEU A CA 1
ATOM 913 C C . LEU A 1 116 ? -9.996 7.478 0.102 1.00 95.50 116 LEU A C 1
ATOM 915 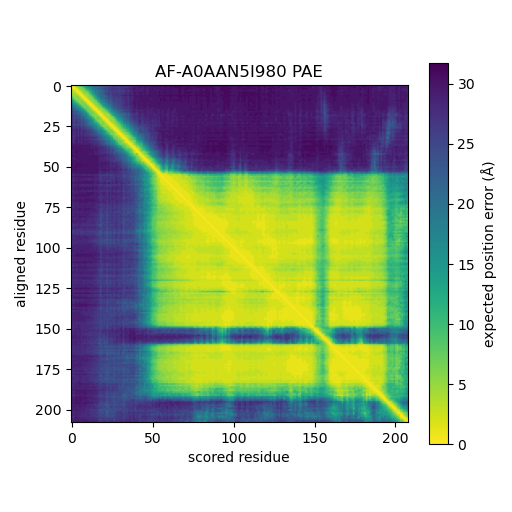O O . LEU A 1 116 ? -10.100 7.093 1.264 1.00 95.50 116 LEU A O 1
ATOM 919 N N . LEU A 1 117 ? -8.889 8.059 -0.365 1.00 95.56 117 LEU A N 1
ATOM 920 C CA . LEU A 1 117 ? -7.661 8.202 0.412 1.00 95.56 117 LEU A CA 1
ATOM 921 C C . LEU A 1 117 ? -7.812 9.162 1.590 1.00 95.56 117 LEU A C 1
ATOM 923 O O . LEU A 1 117 ? -7.186 8.943 2.620 1.00 95.56 117 LEU A O 1
ATOM 927 N N . SER A 1 118 ? -8.705 10.152 1.508 1.00 96.50 118 SER A N 1
ATOM 928 C CA . SER A 1 118 ? -9.039 11.001 2.658 1.00 96.50 118 SER A CA 1
ATOM 929 C C . SER A 1 118 ? -9.624 10.222 3.845 1.00 96.50 118 SER A C 1
ATOM 931 O O . SER A 1 118 ? -9.663 10.743 4.955 1.00 96.50 118 SER A O 1
ATOM 933 N N . LEU A 1 119 ? -10.093 8.987 3.628 1.00 97.31 119 LEU A N 1
ATOM 934 C CA . LEU A 1 119 ? -10.599 8.097 4.677 1.00 97.31 119 LEU A CA 1
ATOM 935 C C . LEU A 1 119 ? -9.506 7.203 5.285 1.00 97.31 119 LEU A C 1
ATOM 937 O O . LEU A 1 119 ? -9.772 6.519 6.273 1.00 97.31 119 LEU A O 1
ATOM 941 N N . ILE A 1 120 ? -8.299 7.184 4.708 1.00 96.69 120 ILE A N 1
ATOM 942 C CA . ILE A 1 120 ? -7.177 6.344 5.140 1.00 96.69 120 ILE A CA 1
ATOM 943 C C . ILE A 1 120 ? -5.996 7.256 5.511 1.00 96.69 120 ILE A C 1
ATOM 945 O O . ILE A 1 120 ? -5.166 7.572 4.660 1.00 96.69 120 ILE A O 1
ATOM 949 N N . PRO A 1 121 ? -5.908 7.704 6.775 1.00 90.75 121 PRO A N 1
ATOM 950 C CA . PRO A 1 121 ? -4.976 8.762 7.163 1.00 90.75 121 PRO A CA 1
ATOM 951 C C . PRO A 1 121 ? -3.511 8.309 7.220 1.00 90.75 121 PRO A C 1
ATOM 953 O O . PRO A 1 121 ? -2.614 9.138 7.094 1.00 90.75 121 PRO A O 1
ATOM 956 N N . LEU A 1 122 ? -3.251 7.012 7.415 1.00 95.50 122 LEU A N 1
ATOM 957 C CA . LEU A 1 122 ? -1.897 6.476 7.528 1.00 95.50 122 LEU A CA 1
ATOM 958 C C . LEU A 1 122 ? -1.473 5.793 6.224 1.00 95.50 122 LEU A C 1
ATOM 960 O O . LEU A 1 122 ? -2.046 4.788 5.809 1.00 95.50 122 LEU A O 1
ATOM 964 N N . ILE A 1 123 ? -0.432 6.322 5.587 1.00 96.94 123 ILE A N 1
ATOM 965 C CA . ILE A 1 123 ? 0.140 5.771 4.358 1.00 96.94 123 ILE A CA 1
ATOM 966 C C . ILE A 1 123 ? 1.635 5.545 4.585 1.00 96.94 123 ILE A C 1
ATOM 968 O O . ILE A 1 123 ? 2.364 6.465 4.949 1.00 96.94 123 ILE A O 1
ATOM 972 N N . VAL A 1 124 ? 2.090 4.316 4.358 1.00 96.75 124 VAL A N 1
ATOM 973 C CA . VAL A 1 124 ? 3.492 3.905 4.455 1.00 96.75 124 VAL A CA 1
ATOM 974 C C . VAL A 1 124 ? 3.962 3.435 3.083 1.00 96.75 124 VAL A C 1
ATOM 976 O O . VAL A 1 124 ? 3.505 2.415 2.557 1.00 96.75 124 VAL A O 1
ATOM 979 N N . LEU A 1 125 ? 4.868 4.218 2.496 1.00 97.50 125 LEU A N 1
ATOM 980 C CA . LEU A 1 125 ? 5.447 4.000 1.172 1.00 97.50 125 LEU A CA 1
ATOM 981 C C . LEU A 1 125 ? 6.797 3.301 1.320 1.00 97.50 125 LEU A C 1
ATOM 983 O O . LEU A 1 125 ? 7.842 3.942 1.390 1.00 97.50 125 LEU A O 1
ATOM 987 N N . THR A 1 126 ? 6.789 1.972 1.393 1.00 96.19 126 THR A N 1
ATOM 988 C CA . THR A 1 126 ? 7.984 1.197 1.751 1.00 96.19 126 THR A CA 1
ATOM 989 C C . THR A 1 126 ? 9.100 1.271 0.708 1.00 96.19 126 THR A C 1
ATOM 991 O O . THR A 1 126 ? 10.202 0.820 0.993 1.00 96.19 126 THR A O 1
ATOM 994 N N . GLY A 1 127 ? 8.824 1.788 -0.496 1.00 94.25 127 GLY A N 1
ATOM 995 C CA . GLY A 1 127 ? 9.839 2.013 -1.528 1.00 94.25 127 GLY A CA 1
ATOM 996 C C . GLY A 1 127 ? 10.830 3.130 -1.181 1.00 94.25 127 GLY A C 1
ATOM 997 O O . GLY A 1 127 ? 11.981 3.050 -1.596 1.00 94.25 127 GLY A O 1
ATOM 998 N N . ASP A 1 128 ? 10.403 4.114 -0.380 1.00 93.31 128 ASP A N 1
ATOM 999 C CA . ASP A 1 128 ? 11.222 5.270 0.026 1.00 93.31 128 ASP A CA 1
ATOM 1000 C C . ASP A 1 128 ? 11.427 5.355 1.550 1.00 93.31 128 ASP A C 1
ATOM 1002 O O . ASP A 1 128 ? 12.094 6.261 2.053 1.00 93.31 128 ASP A O 1
ATOM 1006 N N . ASP A 1 129 ? 10.824 4.440 2.312 1.00 96.06 129 ASP A N 1
ATOM 1007 C CA . ASP A 1 129 ? 10.791 4.525 3.766 1.00 96.06 129 ASP A CA 1
ATOM 1008 C C . ASP A 1 129 ? 12.114 4.082 4.404 1.00 96.06 129 ASP A C 1
ATOM 1010 O O . ASP A 1 129 ? 12.487 2.909 4.371 1.00 96.06 129 ASP A O 1
ATOM 1014 N N . LEU A 1 130 ? 12.812 5.016 5.057 1.00 96.25 130 LEU A N 1
ATOM 1015 C CA . LEU A 1 130 ? 14.114 4.757 5.677 1.00 96.25 130 LEU A CA 1
ATOM 1016 C C . LEU A 1 130 ? 14.060 3.730 6.819 1.00 96.25 130 LEU A C 1
ATOM 1018 O O . LEU A 1 130 ? 15.099 3.149 7.152 1.00 96.25 130 LEU A O 1
ATOM 1022 N N . HIS A 1 131 ? 12.895 3.496 7.429 1.00 96.50 131 HIS A N 1
ATOM 1023 C CA . HIS A 1 131 ? 12.726 2.505 8.493 1.00 96.50 131 HIS A CA 1
ATOM 1024 C C . HIS A 1 131 ? 12.450 1.097 7.952 1.00 96.50 131 HIS A C 1
ATOM 1026 O O . HIS A 1 131 ? 12.614 0.119 8.685 1.00 96.50 131 HIS A O 1
ATOM 1032 N N . VAL A 1 132 ? 12.131 0.966 6.661 1.00 96.75 132 VAL A N 1
ATOM 1033 C CA . VAL A 1 132 ? 11.946 -0.323 5.994 1.00 96.75 132 VAL A CA 1
ATOM 1034 C C . VAL A 1 132 ? 13.247 -0.739 5.316 1.00 96.75 132 VAL A C 1
ATOM 1036 O O . VAL A 1 132 ? 13.646 -0.199 4.291 1.00 96.75 132 VAL A O 1
ATOM 1039 N N . LYS A 1 133 ? 13.945 -1.719 5.900 1.00 96.25 133 LYS A N 1
ATOM 1040 C CA . LYS A 1 133 ? 15.247 -2.174 5.382 1.00 96.25 133 LYS A CA 1
ATOM 1041 C C . LYS A 1 133 ? 15.122 -3.264 4.329 1.00 96.25 133 LYS A C 1
ATOM 1043 O O . LYS A 1 133 ? 15.989 -3.384 3.468 1.00 96.25 133 LYS A O 1
ATOM 1048 N N . ARG A 1 134 ? 14.066 -4.074 4.406 1.00 96.50 134 ARG A N 1
ATOM 1049 C CA . ARG A 1 134 ? 13.824 -5.184 3.486 1.00 96.50 134 ARG A CA 1
ATOM 1050 C C . ARG A 1 134 ? 12.393 -5.129 2.975 1.00 96.50 134 ARG A C 1
ATOM 1052 O O . ARG A 1 134 ? 11.446 -5.111 3.758 1.00 96.50 134 ARG A O 1
ATOM 1059 N N . GLY A 1 135 ? 12.242 -5.136 1.655 1.00 94.56 135 GLY A N 1
ATOM 1060 C CA . GLY A 1 135 ? 10.936 -5.251 1.015 1.00 94.56 135 GLY A CA 1
ATOM 1061 C C . GLY A 1 135 ? 10.294 -6.628 1.223 1.00 94.56 135 GLY A C 1
ATOM 1062 O O . GLY A 1 135 ? 10.925 -7.576 1.700 1.00 94.56 135 GLY A O 1
ATOM 1063 N N . LYS A 1 136 ? 9.026 -6.749 0.816 1.00 95.81 136 LYS A N 1
ATOM 1064 C CA . LYS A 1 136 ? 8.288 -8.023 0.790 1.00 95.81 136 LYS A CA 1
ATOM 1065 C C . LYS A 1 136 ? 9.131 -9.101 0.075 1.00 95.81 136 LYS A C 1
ATOM 1067 O O . LYS A 1 136 ? 9.644 -8.824 -1.009 1.00 95.81 136 LYS A O 1
ATOM 1072 N N . PRO A 1 137 ? 9.270 -10.322 0.625 1.00 96.00 137 PRO A N 1
ATOM 1073 C CA . PRO A 1 137 ? 8.441 -10.922 1.673 1.00 96.00 137 PRO A CA 1
ATOM 1074 C C . PRO A 1 137 ? 8.899 -10.670 3.118 1.00 96.00 137 PRO A C 1
ATOM 1076 O O . PRO A 1 137 ? 8.328 -11.254 4.033 1.00 96.00 137 PRO A O 1
ATOM 1079 N N . ALA A 1 138 ? 9.907 -9.829 3.364 1.00 96.75 138 ALA A N 1
ATOM 1080 C CA . ALA A 1 138 ? 10.268 -9.476 4.735 1.00 96.75 138 ALA A CA 1
ATOM 1081 C C . ALA A 1 138 ? 9.124 -8.698 5.423 1.00 96.75 138 ALA A C 1
ATOM 1083 O O . ALA A 1 138 ? 8.396 -7.966 4.746 1.00 96.75 138 ALA A O 1
ATOM 1084 N N . PRO A 1 139 ? 8.941 -8.835 6.749 1.00 96.19 139 PRO A N 1
ATOM 1085 C CA . PRO A 1 139 ? 7.809 -8.242 7.470 1.00 96.19 139 PRO A CA 1
ATOM 1086 C C . PRO A 1 139 ? 7.968 -6.740 7.752 1.00 96.19 139 PRO A C 1
ATOM 1088 O O . PRO A 1 139 ? 7.043 -6.112 8.267 1.00 96.19 139 PRO A O 1
ATOM 1091 N N . ASP A 1 140 ? 9.137 -6.170 7.446 1.00 97.06 140 ASP A N 1
ATOM 1092 C CA . ASP A 1 140 ? 9.573 -4.834 7.855 1.00 97.06 140 ASP A CA 1
ATOM 1093 C C . ASP A 1 140 ? 8.524 -3.745 7.550 1.00 97.06 140 ASP A C 1
ATOM 1095 O O . ASP A 1 140 ? 8.211 -2.943 8.426 1.00 97.06 140 ASP A O 1
ATOM 1099 N N . GLY A 1 141 ? 7.922 -3.758 6.353 1.00 96.88 141 GLY A N 1
ATOM 1100 C CA . GLY A 1 141 ? 6.901 -2.781 5.950 1.00 96.88 141 GLY A CA 1
ATOM 1101 C C . GLY A 1 141 ? 5.632 -2.806 6.809 1.00 96.88 141 GLY A C 1
ATOM 1102 O O . GLY A 1 141 ? 5.160 -1.758 7.253 1.00 96.88 141 GLY A O 1
ATOM 1103 N N . TYR A 1 142 ? 5.095 -3.995 7.105 1.00 95.62 142 TYR A N 1
ATOM 1104 C CA . TYR A 1 142 ? 3.920 -4.114 7.973 1.00 95.62 142 TYR A CA 1
ATOM 1105 C C . TYR A 1 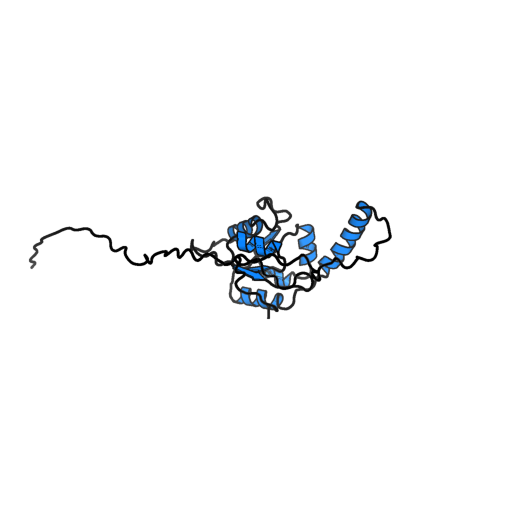142 ? 4.258 -3.786 9.424 1.00 95.62 142 TYR A C 1
ATOM 1107 O O . TYR A 1 142 ? 3.489 -3.085 10.071 1.00 95.62 142 TYR A O 1
ATOM 1115 N N . ILE A 1 143 ? 5.413 -4.233 9.928 1.00 94.56 143 ILE A N 1
ATOM 1116 C CA . ILE A 1 143 ? 5.865 -3.900 11.286 1.00 94.56 143 ILE A CA 1
ATOM 1117 C C . ILE A 1 143 ? 5.974 -2.383 11.454 1.00 94.56 143 ILE A C 1
ATOM 1119 O O . ILE A 1 143 ? 5.494 -1.840 12.447 1.00 94.56 143 ILE A O 1
ATOM 1123 N N . GLU A 1 144 ? 6.581 -1.699 10.486 1.00 95.75 144 GLU A N 1
ATOM 1124 C CA . GLU A 1 144 ? 6.706 -0.245 10.513 1.00 95.75 144 GLU A CA 1
ATOM 1125 C C . GLU A 1 144 ? 5.340 0.444 10.441 1.00 95.75 144 GLU A C 1
ATOM 1127 O O . GLU A 1 144 ? 5.066 1.361 11.210 1.00 95.75 144 GLU A O 1
ATOM 1132 N N . THR A 1 145 ? 4.434 -0.059 9.602 1.00 95.25 145 THR A N 1
ATOM 1133 C CA . THR A 1 145 ? 3.055 0.445 9.533 1.00 95.25 145 THR A CA 1
ATOM 1134 C C . THR A 1 145 ? 2.328 0.310 10.871 1.00 95.25 145 THR A C 1
ATOM 1136 O O . THR A 1 145 ? 1.685 1.255 11.317 1.00 95.25 145 THR A O 1
ATOM 1139 N N . ILE A 1 146 ? 2.462 -0.832 11.549 1.00 91.94 146 ILE A N 1
ATOM 1140 C CA . ILE A 1 146 ? 1.827 -1.086 12.851 1.00 91.94 146 ILE A CA 1
ATOM 1141 C C . ILE A 1 146 ? 2.356 -0.131 13.922 1.00 91.94 146 ILE A C 1
ATOM 1143 O O . ILE A 1 146 ? 1.574 0.389 14.715 1.00 91.94 146 ILE A O 1
ATOM 1147 N N . LYS A 1 147 ? 3.668 0.129 13.935 1.00 91.19 147 LYS A N 1
ATOM 1148 C CA . LYS A 1 147 ? 4.301 1.049 14.893 1.00 91.19 147 LYS A CA 1
ATOM 1149 C C . LYS A 1 147 ? 3.805 2.489 14.773 1.00 91.19 147 LYS A C 1
ATOM 1151 O O . LYS A 1 147 ? 3.864 3.214 15.758 1.00 91.19 147 LYS A O 1
ATOM 1156 N N . ARG A 1 148 ? 3.343 2.900 13.588 1.00 92.88 148 ARG A N 1
ATOM 1157 C CA . ARG A 1 148 ? 2.862 4.265 13.319 1.00 92.88 148 ARG A CA 1
ATOM 1158 C C . ARG A 1 148 ? 1.412 4.511 13.731 1.00 92.88 148 ARG A C 1
ATOM 1160 O O . ARG A 1 148 ? 0.940 5.633 13.594 1.00 92.88 148 ARG A O 1
ATOM 1167 N N . PHE A 1 149 ? 0.700 3.503 14.230 1.00 88.31 149 PHE A N 1
ATOM 1168 C CA . PHE A 1 149 ? -0.597 3.726 14.864 1.00 88.31 149 PHE A CA 1
ATOM 1169 C C . PHE A 1 149 ? -0.412 4.231 16.304 1.00 88.31 149 PHE A C 1
ATOM 1171 O O . PHE A 1 149 ? 0.266 3.585 17.099 1.00 88.31 149 PHE A O 1
ATOM 1178 N N . ASP A 1 150 ? -1.085 5.331 16.664 1.00 73.38 150 ASP A N 1
ATOM 1179 C CA . ASP A 1 150 ? -1.000 5.984 17.989 1.00 73.38 150 ASP A CA 1
ATOM 1180 C C . ASP A 1 150 ? -1.429 5.090 19.167 1.00 73.38 150 ASP A C 1
ATOM 1182 O O . ASP A 1 150 ? -1.099 5.345 20.323 1.00 73.38 150 ASP A O 1
ATOM 1186 N N . SER A 1 151 ? -2.204 4.038 18.897 1.00 67.44 151 SER A N 1
ATOM 1187 C CA . SER A 1 151 ? -2.675 3.067 19.887 1.00 67.44 151 SER A CA 1
ATOM 1188 C C . SER A 1 151 ? -2.372 1.649 19.405 1.00 67.44 151 SER A C 1
ATOM 1190 O O . SER A 1 151 ? -3.257 0.993 18.844 1.00 67.44 151 SER A O 1
ATOM 1192 N N . PRO A 1 152 ? -1.136 1.147 19.583 1.00 56.12 152 PRO A N 1
ATOM 1193 C CA . PRO A 1 152 ? -0.840 -0.242 19.273 1.00 56.12 152 PRO A CA 1
ATOM 1194 C C . PRO A 1 152 ? -1.725 -1.145 20.153 1.00 56.12 152 PRO A C 1
ATOM 1196 O O . PRO A 1 152 ? -1.898 -0.861 21.343 1.00 56.12 152 PRO A O 1
ATOM 1199 N N . PRO A 1 153 ? -2.334 -2.211 19.602 1.00 54.16 153 PRO A N 1
ATOM 1200 C CA . PRO A 1 153 ? -3.303 -3.021 20.333 1.00 54.16 153 PRO A CA 1
ATOM 1201 C C . PRO A 1 153 ? -2.708 -3.553 21.647 1.00 54.16 153 PRO A C 1
ATOM 1203 O O . PRO A 1 153 ? -1.703 -4.258 21.654 1.00 54.16 153 PRO A O 1
ATOM 1206 N N . SER A 1 154 ? -3.361 -3.223 22.767 1.00 48.75 154 SER A N 1
ATOM 1207 C CA . SER A 1 154 ? -2.908 -3.439 24.156 1.00 48.75 154 SER A CA 1
ATOM 1208 C C . SER A 1 154 ? -2.712 -4.911 24.576 1.00 48.75 154 SER A C 1
ATOM 1210 O O . SER A 1 154 ? -2.394 -5.174 25.737 1.00 48.75 154 SER A O 1
ATOM 1212 N N . SER A 1 155 ? -2.913 -5.893 23.694 1.00 48.94 155 SER A N 1
ATOM 1213 C CA . SER A 1 155 ? -2.849 -7.311 24.059 1.00 48.94 155 SER A CA 1
ATOM 1214 C C . SER A 1 155 ? -1.697 -8.025 23.358 1.00 48.94 155 SER A C 1
ATOM 1216 O O . SER A 1 155 ? -1.729 -8.311 22.164 1.00 48.94 155 SER A O 1
ATOM 1218 N N . SER A 1 156 ? -0.688 -8.376 24.151 1.00 43.66 156 SER A N 1
ATOM 1219 C CA . SER A 1 156 ? 0.579 -9.011 23.768 1.00 43.66 156 SER A CA 1
ATOM 1220 C C . SER A 1 156 ? 0.471 -10.452 23.242 1.00 43.66 156 SER A C 1
ATOM 1222 O O . SER A 1 156 ? 1.488 -11.129 23.107 1.00 43.66 156 SER A O 1
ATOM 1224 N N . ARG A 1 157 ? -0.734 -10.953 22.933 1.00 44.25 157 ARG A N 1
ATOM 1225 C CA . ARG A 1 157 ? -0.929 -12.304 22.366 1.00 44.25 157 ARG A CA 1
ATOM 1226 C C . ARG A 1 157 ? -1.693 -12.360 21.049 1.00 44.25 157 ARG A C 1
ATOM 1228 O O . ARG A 1 157 ? -1.699 -13.416 20.429 1.00 44.25 157 ARG A O 1
ATOM 1235 N N . HIS A 1 158 ? -2.272 -11.254 20.584 1.00 49.31 158 HIS A N 1
ATOM 1236 C CA . HIS A 1 158 ? -2.962 -11.208 19.297 1.00 49.31 158 HIS A CA 1
ATOM 1237 C C . HIS A 1 158 ? -2.769 -9.831 18.665 1.00 49.31 158 HIS A C 1
ATOM 1239 O O . HIS A 1 158 ? -3.390 -8.856 19.084 1.00 49.31 158 HIS A O 1
ATOM 1245 N N . VAL A 1 159 ? -1.922 -9.743 17.640 1.00 55.59 159 VAL A N 1
ATOM 1246 C CA . VAL A 1 159 ? -1.920 -8.573 16.761 1.00 55.59 159 VAL A CA 1
ATOM 1247 C C . VAL A 1 159 ? -3.257 -8.597 16.007 1.00 55.59 159 VAL A C 1
ATOM 1249 O O . VAL A 1 159 ? -3.494 -9.466 15.173 1.00 55.59 159 VAL A O 1
ATOM 1252 N N . LEU A 1 160 ? -4.164 -7.671 16.339 1.00 75.25 160 LEU A N 1
ATOM 1253 C CA . LEU A 1 160 ? -5.511 -7.534 15.750 1.00 75.25 160 LEU A CA 1
ATOM 1254 C C . LEU A 1 160 ? -5.496 -6.962 14.318 1.00 75.25 160 LEU A C 1
ATOM 1256 O O . LEU A 1 160 ? -6.502 -6.449 13.838 1.00 75.25 160 LEU A O 1
ATOM 1260 N N . VAL A 1 161 ? -4.353 -7.006 13.637 1.00 87.44 161 VAL A N 1
ATOM 1261 C CA . VAL A 1 161 ? -4.189 -6.392 12.320 1.00 87.44 161 VAL A CA 1
ATOM 1262 C C . VAL A 1 161 ? -4.595 -7.399 11.257 1.00 87.44 161 VAL A C 1
ATOM 1264 O O . VAL A 1 161 ? -4.056 -8.506 11.189 1.00 87.44 161 VAL A O 1
ATOM 1267 N N . LEU A 1 162 ? -5.559 -6.993 10.437 1.00 92.56 162 LEU A N 1
ATOM 1268 C CA . LEU A 1 162 ? -5.995 -7.710 9.251 1.00 92.56 162 LEU A CA 1
ATOM 1269 C C . LEU A 1 162 ? -5.364 -7.056 8.019 1.00 92.56 162 LEU A C 1
ATOM 1271 O O . LEU A 1 162 ? -5.566 -5.870 7.774 1.00 92.56 162 LEU A O 1
ATOM 1275 N N . VAL A 1 163 ? -4.612 -7.828 7.245 1.00 94.38 163 VAL A N 1
ATOM 1276 C CA . VAL A 1 163 ? -4.000 -7.409 5.981 1.00 94.38 163 VAL A CA 1
ATOM 1277 C C . VAL A 1 163 ? -4.849 -7.931 4.827 1.00 94.38 163 VAL A C 1
ATOM 1279 O O . VAL A 1 163 ? -5.160 -9.119 4.785 1.00 94.38 163 VAL A O 1
ATOM 1282 N N . LEU A 1 164 ? -5.194 -7.055 3.884 1.00 94.88 164 LEU A N 1
ATOM 1283 C CA . LEU A 1 164 ? -5.768 -7.430 2.592 1.00 94.88 164 LEU A CA 1
ATOM 1284 C C . LEU A 1 164 ? -4.641 -7.410 1.555 1.00 94.88 164 LEU A C 1
ATOM 1286 O O . LEU A 1 164 ? -4.024 -6.365 1.358 1.00 94.88 164 LEU A O 1
ATOM 1290 N N . GLU A 1 165 ? -4.346 -8.547 0.928 1.00 94.00 165 GLU A N 1
ATOM 1291 C CA . GLU A 1 165 ? -3.209 -8.682 0.006 1.00 94.00 165 GLU A CA 1
ATOM 1292 C C . GLU A 1 165 ? -3.531 -9.561 -1.194 1.00 94.00 165 GLU A C 1
ATOM 1294 O O . GLU A 1 165 ? -4.218 -10.567 -1.056 1.00 94.00 165 GLU A O 1
ATOM 1299 N N . ASP A 1 166 ? -3.010 -9.220 -2.366 1.00 90.69 166 ASP A N 1
ATOM 1300 C CA . ASP A 1 166 ? -3.212 -9.993 -3.592 1.00 90.69 166 ASP A CA 1
ATOM 1301 C C . ASP A 1 166 ? -2.004 -10.871 -3.944 1.00 90.69 166 ASP A C 1
ATOM 1303 O O . ASP A 1 166 ? -2.169 -11.955 -4.511 1.00 90.69 166 ASP A O 1
ATOM 1307 N N . ALA A 1 167 ? -0.792 -10.437 -3.584 1.00 90.62 167 ALA A N 1
ATOM 1308 C CA . ALA A 1 167 ? 0.444 -11.051 -4.052 1.00 90.62 167 ALA A CA 1
ATOM 1309 C C . ALA A 1 167 ? 1.069 -12.026 -3.029 1.00 90.62 167 ALA A C 1
ATOM 1311 O O . ALA A 1 167 ? 1.088 -11.746 -1.825 1.00 90.62 167 ALA A O 1
ATOM 1312 N N . PRO A 1 168 ? 1.691 -13.140 -3.474 1.00 90.81 168 PRO A N 1
ATOM 1313 C CA . PRO A 1 168 ? 2.349 -14.104 -2.583 1.00 90.81 168 PRO A CA 1
ATOM 1314 C C . PRO A 1 168 ? 3.389 -13.501 -1.639 1.00 90.81 168 PRO A C 1
ATOM 1316 O O . PRO A 1 168 ? 3.448 -13.857 -0.463 1.00 90.81 168 PRO A O 1
ATOM 1319 N N . ASN A 1 169 ? 4.209 -12.570 -2.127 1.00 93.31 169 ASN A N 1
ATOM 1320 C CA . ASN A 1 169 ? 5.216 -11.903 -1.304 1.00 93.31 169 ASN A CA 1
ATOM 1321 C C . ASN A 1 169 ? 4.590 -11.001 -0.227 1.00 93.31 169 ASN A C 1
ATOM 1323 O O . ASN A 1 169 ? 5.108 -10.953 0.888 1.00 93.31 169 ASN A O 1
ATOM 1327 N N . GLY A 1 170 ? 3.480 -10.324 -0.531 1.00 94.00 170 GLY A N 1
ATOM 1328 C CA . GLY A 1 170 ? 2.703 -9.544 0.430 1.00 94.00 170 GLY A CA 1
ATOM 1329 C C . GLY A 1 170 ? 2.061 -10.424 1.490 1.00 94.00 170 GLY A C 1
ATOM 1330 O O . GLY A 1 170 ? 2.230 -10.167 2.681 1.00 94.00 170 GLY A O 1
ATOM 1331 N N . VAL A 1 171 ? 1.443 -11.529 1.067 1.00 92.81 171 VAL A N 1
ATOM 1332 C CA . VAL A 1 171 ? 0.867 -12.523 1.978 1.00 92.81 171 VAL A CA 1
ATOM 1333 C C . VAL A 1 171 ? 1.925 -13.078 2.938 1.00 92.81 171 VAL A C 1
ATOM 1335 O O . VAL A 1 171 ? 1.720 -13.058 4.151 1.00 92.81 171 VAL A O 1
ATOM 1338 N N . MET A 1 172 ? 3.089 -13.495 2.427 1.00 92.62 172 MET A N 1
ATOM 1339 C CA . MET A 1 172 ? 4.203 -13.965 3.264 1.00 92.62 172 MET A CA 1
ATOM 1340 C C . MET A 1 172 ? 4.692 -12.898 4.247 1.00 92.62 172 MET A C 1
ATOM 1342 O O . MET A 1 172 ? 4.933 -13.203 5.412 1.00 92.62 172 MET A O 1
ATOM 1346 N N . SER A 1 173 ? 4.809 -11.650 3.794 1.00 95.12 173 SER A N 1
ATOM 1347 C CA . SER A 1 173 ? 5.256 -10.528 4.621 1.00 95.12 173 SER A CA 1
ATOM 1348 C C . SER A 1 173 ? 4.280 -10.224 5.761 1.00 95.12 173 SER A C 1
ATOM 1350 O O . SER A 1 173 ? 4.712 -10.049 6.900 1.00 95.12 173 SER A O 1
ATOM 1352 N N . GLY A 1 174 ? 2.969 -10.239 5.496 1.00 92.81 174 GLY A N 1
ATOM 1353 C CA . GLY A 1 174 ? 1.943 -10.027 6.521 1.00 92.81 174 GLY A CA 1
ATOM 1354 C C . GLY A 1 174 ? 1.926 -11.140 7.570 1.00 92.81 174 GLY A C 1
ATOM 1355 O O . GLY A 1 174 ? 1.874 -10.865 8.768 1.00 92.81 174 GLY A O 1
ATOM 1356 N N . LEU A 1 175 ? 2.052 -12.396 7.134 1.00 91.12 175 LEU A N 1
ATOM 1357 C CA . LEU A 1 175 ? 2.106 -13.556 8.032 1.00 91.12 175 LEU A CA 1
ATOM 1358 C C . LEU A 1 175 ? 3.388 -13.545 8.876 1.00 91.12 175 LEU A C 1
ATOM 1360 O O . LEU A 1 175 ? 3.330 -13.761 10.085 1.00 91.12 175 LEU A O 1
ATOM 1364 N N . ALA A 1 176 ? 4.532 -13.204 8.275 1.00 91.12 176 ALA A N 1
ATOM 1365 C CA . ALA A 1 176 ? 5.798 -13.039 8.988 1.00 91.12 176 ALA A CA 1
ATOM 1366 C C . ALA A 1 176 ? 5.772 -11.877 10.001 1.00 91.12 176 ALA A C 1
ATOM 1368 O O . ALA A 1 176 ? 6.507 -11.911 10.987 1.00 91.12 176 ALA A O 1
ATOM 1369 N N . ALA A 1 177 ? 4.924 -10.866 9.786 1.00 91.75 177 ALA A N 1
ATOM 1370 C CA . ALA A 1 177 ? 4.692 -9.770 10.729 1.00 91.75 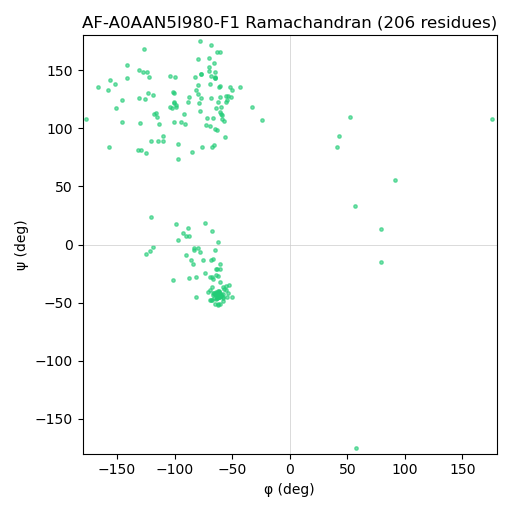177 ALA A CA 1
ATOM 1371 C C . ALA A 1 177 ? 3.731 -10.146 11.878 1.00 91.75 177 ALA A C 1
ATOM 1373 O O . ALA A 1 177 ? 3.501 -9.334 12.773 1.00 91.75 177 ALA A O 1
ATOM 1374 N N . GLY A 1 178 ? 3.173 -11.364 11.873 1.00 88.62 178 GLY A N 1
ATOM 1375 C CA . GLY A 1 178 ? 2.211 -11.831 12.873 1.00 88.62 178 GLY A CA 1
ATOM 1376 C C . GLY A 1 178 ? 0.779 -11.332 12.651 1.00 88.62 178 GLY A C 1
ATOM 1377 O O . GLY A 1 178 ? -0.048 -11.450 13.556 1.00 88.62 178 GLY A O 1
ATOM 1378 N N . CYS A 1 179 ? 0.473 -10.777 11.474 1.00 89.88 179 CYS A N 1
ATOM 1379 C CA . CYS A 1 179 ? -0.867 -10.318 11.114 1.00 89.88 179 CYS A CA 1
ATOM 1380 C C . CYS A 1 179 ? -1.766 -11.477 10.675 1.00 89.88 179 CYS A C 1
ATOM 1382 O O . CYS A 1 179 ? -1.304 -12.516 10.199 1.00 89.88 179 CYS A O 1
ATOM 1384 N N . GLN A 1 180 ? -3.078 -11.256 10.737 1.00 90.00 180 GLN A N 1
ATOM 1385 C CA . GLN A 1 180 ? -4.020 -12.059 9.962 1.00 90.00 180 GLN A CA 1
ATOM 1386 C C . GLN A 1 180 ? -4.027 -11.546 8.525 1.00 90.00 180 GLN A C 1
ATOM 1388 O O . GLN A 1 180 ? -4.042 -10.336 8.310 1.00 90.00 180 GLN A O 1
ATOM 1393 N N . VAL A 1 181 ? -4.033 -12.446 7.544 1.00 90.12 181 VAL A N 1
ATOM 1394 C CA . VAL A 1 181 ? -4.019 -12.066 6.128 1.00 90.12 181 VAL A CA 1
ATOM 1395 C C . VAL A 1 181 ? -5.216 -12.668 5.408 1.00 90.12 181 VAL A C 1
ATOM 1397 O O . VAL A 1 181 ? -5.470 -13.870 5.506 1.00 90.12 181 VAL A O 1
ATOM 1400 N N . VAL A 1 182 ? -5.924 -11.815 4.676 1.00 91.50 182 VAL A N 1
ATOM 1401 C CA . VAL A 1 182 ? -6.940 -12.184 3.697 1.00 91.50 182 VAL A CA 1
ATOM 1402 C C . VAL A 1 182 ? -6.343 -12.011 2.313 1.00 91.50 182 VAL A C 1
ATOM 1404 O O . VAL A 1 182 ? -5.980 -10.899 1.923 1.00 91.50 182 VAL A O 1
ATOM 1407 N N . GLN A 1 183 ? -6.260 -13.113 1.568 1.00 89.44 183 GLN A N 1
ATOM 1408 C CA . GLN A 1 183 ? -5.862 -13.044 0.170 1.00 89.44 183 GLN A CA 1
ATOM 1409 C C . GLN A 1 183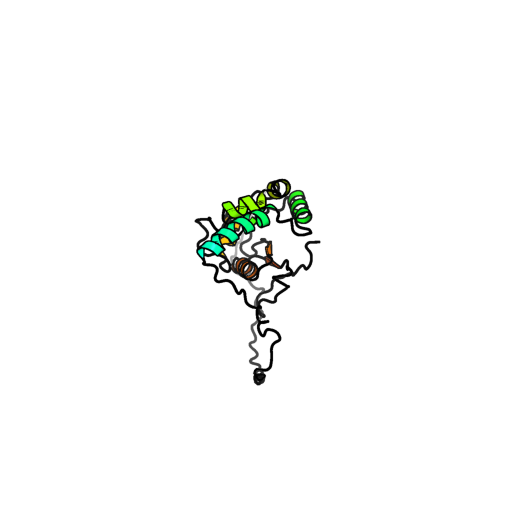 ? -7.040 -12.537 -0.676 1.00 89.44 183 GLN A C 1
ATOM 1411 O O . GLN A 1 183 ? -8.121 -13.132 -0.645 1.00 89.44 183 GLN A O 1
ATOM 1416 N N . VAL A 1 184 ? -6.803 -11.482 -1.454 1.00 89.19 184 VAL A N 1
ATOM 1417 C CA . VAL A 1 184 ? -7.727 -10.918 -2.441 1.00 89.19 184 VAL A CA 1
ATOM 1418 C C . VAL A 1 184 ? -7.170 -11.204 -3.842 1.00 89.19 184 VAL A C 1
ATOM 1420 O O . VAL A 1 184 ? -6.351 -10.439 -4.345 1.00 89.19 184 VAL A O 1
ATOM 1423 N N . PRO A 1 185 ? -7.570 -12.309 -4.488 1.00 81.94 185 PRO A N 1
ATOM 1424 C CA . PRO A 1 185 ? -6.965 -12.745 -5.739 1.00 81.94 185 PRO A CA 1
ATOM 1425 C C . PRO A 1 185 ? -7.216 -11.776 -6.908 1.00 81.94 185 PRO A C 1
ATOM 1427 O O . PRO A 1 185 ? -8.186 -11.004 -6.954 1.00 81.94 185 PRO A O 1
ATOM 1430 N N . THR A 1 186 ? -6.321 -11.854 -7.887 1.00 82.12 186 THR A N 1
ATOM 1431 C CA . THR A 1 186 ? -6.411 -11.192 -9.194 1.00 82.12 186 THR A CA 1
ATOM 1432 C C . THR A 1 186 ? -6.240 -12.232 -10.297 1.00 82.12 186 THR A C 1
ATOM 1434 O O . THR A 1 186 ? -5.822 -13.359 -10.032 1.00 82.12 186 THR A O 1
ATOM 1437 N N . ASP A 1 187 ? -6.528 -11.869 -11.545 1.00 81.12 187 ASP A N 1
ATOM 1438 C CA . ASP A 1 187 ? -6.350 -12.788 -12.678 1.00 81.12 187 ASP A CA 1
ATOM 1439 C C . ASP A 1 187 ? -4.888 -13.240 -12.832 1.00 81.12 187 ASP A C 1
ATOM 1441 O O . ASP A 1 187 ? -4.614 -14.372 -13.229 1.00 81.12 187 ASP A O 1
ATOM 1445 N N . SER A 1 188 ? -3.940 -12.367 -12.477 1.00 78.75 188 SER A N 1
ATOM 1446 C CA . SER A 1 188 ? -2.505 -12.662 -12.479 1.00 78.75 188 SER A CA 1
ATOM 1447 C C . SER A 1 188 ? -2.037 -13.415 -11.230 1.00 78.75 188 SER A C 1
ATOM 1449 O O . SER A 1 188 ? -1.077 -14.179 -11.318 1.00 78.75 188 SER A O 1
ATOM 1451 N N . ASN A 1 189 ? -2.719 -13.243 -10.093 1.00 76.81 189 ASN A N 1
ATOM 1452 C CA . ASN A 1 189 ? -2.443 -13.922 -8.827 1.00 76.81 189 ASN A CA 1
ATOM 1453 C C . ASN A 1 189 ? -3.709 -14.644 -8.324 1.00 76.81 189 ASN A C 1
ATOM 1455 O O . ASN A 1 189 ? -4.395 -14.138 -7.424 1.00 76.81 189 ASN A O 1
ATOM 1459 N N . PRO A 1 190 ? -4.045 -15.825 -8.883 1.00 76.81 190 PRO A N 1
ATOM 1460 C CA . PRO A 1 190 ? -5.175 -16.611 -8.401 1.00 76.81 190 PRO A CA 1
ATOM 1461 C C . PRO A 1 190 ? -4.952 -17.059 -6.950 1.00 76.81 190 PRO A C 1
ATOM 1463 O O . PRO A 1 190 ? -3.835 -17.014 -6.431 1.00 76.81 190 PRO A O 1
ATOM 1466 N N . CYS A 1 191 ? -6.015 -17.524 -6.285 1.00 75.81 191 CYS A N 1
ATOM 1467 C CA . CYS A 1 191 ? -5.905 -18.069 -4.929 1.00 75.81 191 CYS A CA 1
ATOM 1468 C C . CYS A 1 191 ? -4.791 -19.125 -4.863 1.00 75.81 191 CYS A C 1
ATOM 1470 O O . CYS A 1 191 ? -4.804 -20.092 -5.627 1.00 75.81 191 CYS A O 1
ATOM 1472 N N . PHE A 1 192 ? -3.858 -18.968 -3.924 1.00 77.19 192 PHE A N 1
ATOM 1473 C CA . PHE A 1 192 ? -2.750 -19.901 -3.738 1.00 77.19 192 PHE A CA 1
ATOM 1474 C C . PHE A 1 192 ? -2.725 -20.429 -2.304 1.00 77.19 192 PHE A C 1
ATOM 1476 O O . PHE A 1 192 ? -3.116 -19.750 -1.358 1.00 77.19 192 PHE A O 1
ATOM 1483 N N . ARG A 1 193 ? -2.266 -21.675 -2.136 1.00 67.69 193 ARG A N 1
ATOM 1484 C CA . ARG A 1 193 ? -2.021 -22.264 -0.814 1.00 67.69 193 ARG A CA 1
ATOM 1485 C C . ARG A 1 193 ? -0.541 -22.160 -0.485 1.00 67.69 193 ARG A C 1
ATOM 1487 O O . ARG A 1 1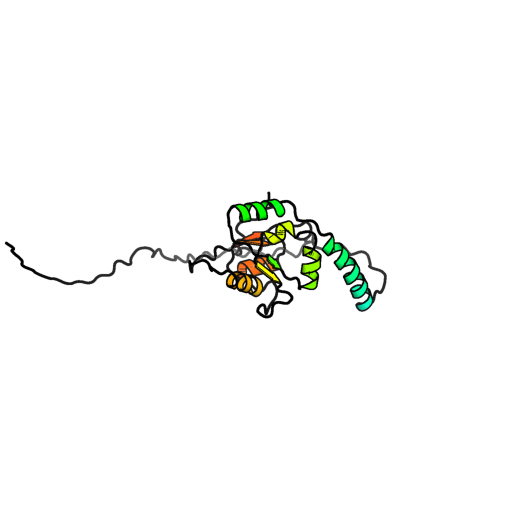93 ? 0.293 -22.719 -1.195 1.00 67.69 193 ARG A O 1
ATOM 1494 N N . MET A 1 194 ? -0.226 -21.475 0.605 1.00 62.44 194 MET A N 1
ATOM 1495 C CA . MET A 1 194 ? 1.136 -21.366 1.119 1.00 62.44 194 MET A CA 1
ATOM 1496 C C . MET A 1 194 ? 1.462 -22.569 2.015 1.00 62.44 194 MET A C 1
ATOM 1498 O O . MET A 1 194 ? 1.403 -22.466 3.233 1.00 62.44 194 MET A O 1
ATOM 1502 N N . GLY A 1 195 ? 1.798 -23.719 1.419 1.00 52.59 195 GLY A N 1
ATOM 1503 C CA . GLY A 1 195 ? 2.217 -24.919 2.166 1.00 52.59 195 GLY A CA 1
ATOM 1504 C C . GLY A 1 195 ? 1.189 -25.426 3.195 1.00 52.59 195 GLY A C 1
ATOM 1505 O O . GLY A 1 195 ? 0.065 -24.944 3.263 1.00 52.59 195 GLY A O 1
ATOM 1506 N N . ALA A 1 196 ? 1.549 -26.444 3.980 1.00 43.19 196 ALA A N 1
ATOM 1507 C CA . ALA A 1 196 ? 0.642 -27.069 4.955 1.00 43.19 196 ALA A CA 1
ATOM 1508 C C . ALA A 1 196 ? 0.553 -26.332 6.311 1.00 43.19 196 ALA A C 1
ATOM 1510 O O . ALA A 1 196 ? -0.230 -26.742 7.161 1.00 43.19 196 ALA A O 1
ATOM 1511 N N . GLU A 1 197 ? 1.349 -25.277 6.528 1.00 42.97 197 GLU A N 1
ATOM 1512 C CA . GLU A 1 197 ? 1.534 -24.649 7.852 1.00 42.97 197 GLU A CA 1
ATOM 1513 C C . GLU A 1 197 ? 1.160 -23.163 7.923 1.00 42.97 197 GLU A C 1
ATOM 1515 O O . GLU A 1 197 ? 1.173 -22.597 9.016 1.00 42.97 197 GLU A O 1
ATOM 1520 N N . ILE A 1 198 ? 0.816 -22.510 6.806 1.00 47.03 198 ILE A N 1
ATOM 1521 C CA . ILE A 1 198 ? 0.521 -21.074 6.812 1.00 47.03 198 ILE A CA 1
ATOM 1522 C C . ILE A 1 198 ? -0.976 -20.842 6.574 1.00 47.03 198 ILE A C 1
ATOM 1524 O O . ILE A 1 198 ? -1.436 -20.693 5.442 1.00 47.03 198 ILE A O 1
ATOM 1528 N N . ASP A 1 199 ? -1.740 -20.825 7.670 1.00 42.34 199 ASP A N 1
ATOM 1529 C CA . ASP A 1 199 ? -3.173 -20.508 7.689 1.00 42.34 199 ASP A CA 1
ATOM 1530 C C . ASP A 1 199 ? -3.401 -19.024 7.337 1.00 42.34 199 ASP A C 1
ATOM 1532 O O . ASP A 1 199 ? -3.569 -18.164 8.208 1.00 42.34 199 ASP A O 1
ATOM 1536 N N . ALA A 1 200 ? -3.452 -18.702 6.043 1.00 45.44 200 ALA A N 1
ATOM 1537 C CA . ALA A 1 200 ? -4.228 -17.552 5.591 1.00 45.44 200 ALA A CA 1
ATOM 1538 C C . ALA A 1 200 ? -5.695 -17.853 5.939 1.00 45.44 200 ALA A C 1
ATOM 1540 O O . ALA A 1 200 ? -6.356 -18.647 5.273 1.00 45.44 200 ALA A O 1
ATOM 1541 N N . LYS A 1 201 ? -6.173 -17.299 7.058 1.00 50.81 201 LYS A N 1
ATOM 1542 C CA . LYS A 1 201 ? -7.411 -17.760 7.705 1.00 50.81 201 LYS A CA 1
ATOM 1543 C C . LYS A 1 201 ? -8.672 -17.574 6.862 1.00 50.81 201 LYS A C 1
ATOM 1545 O O . LYS A 1 201 ? -9.656 -18.249 7.144 1.00 50.81 201 LYS A O 1
ATOM 1550 N N . ILE A 1 202 ? -8.678 -16.688 5.861 1.00 52.25 202 ILE A N 1
ATOM 1551 C CA . ILE A 1 202 ? -9.837 -16.466 4.987 1.00 52.25 202 ILE A CA 1
ATOM 1552 C C . ILE A 1 202 ? -9.353 -16.011 3.600 1.00 52.25 202 ILE A C 1
ATOM 1554 O O . ILE A 1 202 ? -8.762 -14.944 3.461 1.00 52.25 202 ILE A O 1
ATOM 1558 N N . THR A 1 203 ? -9.632 -16.792 2.558 1.00 48.66 203 THR A N 1
ATOM 1559 C CA . THR A 1 203 ? -9.574 -16.325 1.163 1.00 48.66 203 THR A CA 1
ATOM 1560 C C . THR A 1 203 ? -10.930 -15.727 0.815 1.00 48.66 203 THR A C 1
ATOM 1562 O O . THR A 1 203 ? -11.947 -16.401 0.978 1.00 48.66 203 THR A O 1
ATOM 1565 N N . VAL A 1 204 ? -10.966 -14.494 0.307 1.00 48.00 204 VAL A N 1
ATOM 1566 C CA . VAL A 1 204 ? -12.211 -13.886 -0.176 1.00 48.00 204 VAL A CA 1
ATOM 1567 C C . VAL A 1 204 ? -12.083 -13.644 -1.678 1.00 48.00 204 VAL A C 1
ATOM 1569 O O . VAL A 1 204 ? -11.270 -12.840 -2.118 1.00 48.00 204 VAL A O 1
ATOM 1572 N N . THR A 1 205 ? -12.877 -14.355 -2.481 1.00 44.16 205 THR A N 1
ATOM 1573 C CA . THR A 1 205 ? -12.869 -14.262 -3.955 1.00 44.16 205 THR A CA 1
ATOM 1574 C C . THR A 1 205 ? -13.540 -12.999 -4.498 1.00 44.16 205 THR A C 1
ATOM 1576 O O . THR A 1 205 ? -13.346 -12.662 -5.660 1.00 44.16 205 THR A O 1
ATOM 1579 N N . SER A 1 206 ? -14.278 -12.272 -3.658 1.00 31.95 206 SER A N 1
ATOM 1580 C CA . SER A 1 206 ? -14.765 -10.919 -3.928 1.00 31.95 206 SER A CA 1
ATOM 1581 C C . SER A 1 206 ? -14.785 -10.128 -2.624 1.00 31.95 206 SER A C 1
ATOM 1583 O O . SER A 1 206 ? -15.448 -10.544 -1.673 1.00 31.95 206 SER A O 1
ATOM 1585 N N . ILE A 1 207 ? -14.113 -8.974 -2.563 1.00 42.28 207 ILE A N 1
ATOM 1586 C CA . ILE A 1 207 ? -14.462 -7.977 -1.543 1.00 42.28 207 ILE A CA 1
ATOM 1587 C C . ILE A 1 207 ? -15.879 -7.572 -1.925 1.00 42.28 207 ILE A C 1
ATOM 1589 O O . ILE A 1 207 ? -16.049 -6.899 -2.935 1.00 42.28 207 ILE A O 1
ATOM 1593 N N . ILE A 1 208 ? -16.865 -8.148 -1.230 1.00 39.28 208 ILE A N 1
ATOM 1594 C CA . ILE A 1 208 ? -18.287 -8.055 -1.579 1.00 39.28 208 ILE A CA 1
ATOM 1595 C C . ILE A 1 208 ? -18.595 -6.607 -1.930 1.00 39.28 208 ILE A C 1
ATOM 1597 O O . ILE A 1 208 ? -18.095 -5.724 -1.183 1.00 39.28 208 ILE A O 1
#

Solvent-accessible surface area (backbone atoms only — not comparable to full-atom values): 13437 Å² total; per-residue (Å²): 134,85,89,88,84,90,88,87,86,90,78,92,80,85,90,81,84,82,91,85,83,79,88,76,86,75,89,70,84,74,78,86,78,79,79,79,73,96,71,86,69,92,76,66,73,75,78,76,76,74,84,85,67,94,69,49,73,65,59,49,49,56,55,47,52,57,53,46,51,54,52,33,39,66,51,75,80,59,77,33,50,70,57,50,53,52,50,36,45,75,70,68,50,90,54,68,49,78,39,75,41,32,70,70,58,43,52,34,45,42,68,79,40,57,84,61,48,74,66,38,85,40,76,41,43,43,53,68,35,88,85,33,84,44,67,70,47,42,26,37,45,56,50,53,52,52,68,70,43,97,71,62,75,93,47,99,84,56,62,87,47,76,42,83,30,49,47,72,41,50,46,46,9,35,48,69,52,55,32,45,36,32,46,41,54,43,96,90,33,59,88,77,80,60,73,98,81,54,80,59,81,44,74,41,92,59,60,109